Protein AF-L8LWC5-F1 (afdb_monomer_lite)

pLDDT: mean 83.75, std 16.01, range [41.16, 98.75]

Sequence (232 aa):
MKFFLDTEFIEDGKTIDLVSIGLVCEDGSSYYAISTDFDPSKADPWVVENVLKKLPPIYWDESDNPENLITQNWEPYRVNKGDPNLTEEEKKDILAWRSREQIAFEVVGGIKGRCVNKSGWSVEETVDIFHDKDRLWKLELDKEPEIWAYYADYDWVVLCQLFGTMMDLPKGFPMYCRDIKQECDRLGNPELPAQGEDEHSAIADAFWNKKAWEFLRDFEAAQGIQESLNLI

Radius of gyration: 19.07 Å; chains: 1; bounding box: 50×34×60 Å

Foldseek 3Di:
DEKQKFFDFQDDPPDTGTQKIWIADPVGDIAIAGAPPGQCLSHDPVCVVQAVVPQAAAEDEPVDDVVVVDRPPDDGHYHHPPPPPDDPVSVVSNVRYDHLLVVLLLVLLQQQCVQAPHPRDDPVSSCVQPPPVVSSLPRDGPDQYAYEYAVCDSVLVVSCPSQPHLVSPRPRHDSDHHHLQVLCVVLVNDDFDDQDPSPNRRNSRSVSRSRRNVVSVVSCVVVVPPPPPDDD

Structure (mmCIF, N/CA/C/O backbone):
data_AF-L8LWC5-F1
#
_entry.id   AF-L8LWC5-F1
#
loop_
_atom_site.group_PDB
_atom_site.id
_atom_site.type_symbol
_atom_site.label_atom_id
_atom_site.label_alt_id
_atom_site.label_comp_id
_atom_site.label_asym_id
_atom_site.label_entity_id
_atom_site.label_seq_id
_atom_site.pdbx_PDB_ins_code
_atom_site.Cartn_x
_atom_site.Cartn_y
_atom_site.Cartn_z
_atom_site.occupancy
_atom_site.B_iso_or_equiv
_atom_site.auth_seq_id
_atom_site.auth_comp_id
_atom_site.auth_asym_id
_atom_site.auth_atom_id
_atom_site.pdbx_PDB_model_num
ATOM 1 N N . MET A 1 1 ? 0.270 -0.488 16.595 1.00 90.81 1 MET A N 1
ATOM 2 C CA . MET A 1 1 ? 0.608 0.738 15.834 1.00 90.81 1 MET A CA 1
ATOM 3 C C . MET A 1 1 ? -0.083 0.652 14.499 1.00 90.81 1 MET A C 1
ATOM 5 O O . MET A 1 1 ? -0.178 -0.461 13.993 1.00 90.81 1 MET A O 1
ATOM 9 N N . LYS A 1 2 ? -0.608 1.761 13.978 1.00 96.19 2 LYS A N 1
ATOM 10 C CA . LYS A 1 2 ? -1.428 1.742 12.758 1.00 96.19 2 LYS A CA 1
ATOM 11 C C . LYS A 1 2 ? -0.599 2.058 11.525 1.00 96.19 2 LYS A C 1
ATOM 13 O O . LYS A 1 2 ? 0.249 2.949 11.564 1.00 96.19 2 LYS A O 1
ATOM 18 N N . PHE A 1 3 ? -0.889 1.332 10.458 1.00 97.56 3 PHE A N 1
ATOM 19 C CA . PHE A 1 3 ? -0.333 1.512 9.131 1.00 97.56 3 PHE A CA 1
ATOM 20 C C . PHE A 1 3 ? -1.487 1.598 8.139 1.00 97.56 3 PHE A C 1
ATOM 22 O O . PHE A 1 3 ? -2.388 0.762 8.167 1.00 97.56 3 PHE A O 1
ATOM 29 N N . PHE A 1 4 ? -1.453 2.611 7.291 1.00 98.50 4 PHE A N 1
ATOM 30 C CA . PHE A 1 4 ? -2.439 2.887 6.262 1.00 98.50 4 PHE A CA 1
ATOM 31 C C . PHE A 1 4 ? -1.852 2.433 4.936 1.00 98.50 4 PHE A C 1
ATOM 33 O O . PHE A 1 4 ? -0.810 2.940 4.532 1.00 98.50 4 PHE A O 1
ATOM 40 N N . LEU A 1 5 ? -2.462 1.414 4.350 1.00 98.62 5 LEU A N 1
ATOM 41 C CA . LEU A 1 5 ? -2.049 0.736 3.133 1.00 98.62 5 LEU A CA 1
ATOM 42 C C . LEU A 1 5 ? -2.894 1.240 1.970 1.00 98.62 5 LEU A C 1
ATOM 44 O O . LEU A 1 5 ? -4.086 1.491 2.141 1.00 98.62 5 LEU A O 1
ATOM 48 N N . ASP A 1 6 ? -2.269 1.318 0.810 1.00 98.62 6 ASP A N 1
ATOM 49 C CA . ASP A 1 6 ? -2.936 1.333 -0.482 1.00 98.62 6 ASP A CA 1
ATOM 50 C C . ASP A 1 6 ? -2.030 0.640 -1.512 1.00 98.62 6 ASP A C 1
ATOM 52 O O . ASP A 1 6 ? -0.796 0.629 -1.357 1.00 98.62 6 ASP A O 1
ATOM 56 N N . THR A 1 7 ? -2.619 -0.005 -2.514 1.00 98.62 7 THR A N 1
ATOM 57 C CA . THR A 1 7 ? -1.892 -0.672 -3.590 1.00 98.62 7 THR A CA 1
ATOM 58 C C . THR A 1 7 ? -2.543 -0.426 -4.937 1.00 98.62 7 THR A C 1
ATOM 60 O O . THR A 1 7 ? -3.756 -0.495 -5.092 1.00 98.62 7 THR A O 1
ATOM 63 N N . GLU A 1 8 ? -1.698 -0.278 -5.949 1.00 98.44 8 GLU A N 1
ATOM 64 C CA . GLU A 1 8 ? -2.122 -0.355 -7.338 1.00 98.44 8 GLU A CA 1
ATOM 65 C C . GLU A 1 8 ? -1.766 -1.726 -7.901 1.00 98.44 8 GLU A C 1
ATOM 67 O O . GLU A 1 8 ? -0.692 -2.274 -7.617 1.00 98.44 8 GLU A O 1
ATOM 72 N N . PHE A 1 9 ? -2.644 -2.290 -8.725 1.00 98.12 9 PHE A N 1
ATOM 73 C CA . PHE A 1 9 ? -2.466 -3.631 -9.268 1.00 98.12 9 PHE A CA 1
ATOM 74 C C . PHE A 1 9 ? -3.192 -3.843 -10.598 1.00 98.12 9 PHE A C 1
ATOM 76 O O . PHE A 1 9 ? -4.095 -3.103 -10.979 1.00 98.12 9 PHE A O 1
ATOM 83 N N . ILE A 1 10 ? -2.796 -4.902 -11.302 1.00 97.31 10 ILE A N 1
ATOM 84 C CA . ILE A 1 10 ? -3.512 -5.443 -12.458 1.00 97.31 10 ILE A CA 1
ATOM 85 C C . ILE A 1 10 ? -4.216 -6.722 -12.006 1.00 97.31 10 ILE A C 1
ATOM 87 O O . ILE A 1 10 ? -3.565 -7.653 -11.535 1.00 97.31 10 ILE A O 1
ATOM 91 N N . GLU A 1 11 ? -5.534 -6.795 -12.164 1.00 96.75 11 GLU A N 1
ATOM 92 C CA . GLU A 1 11 ? -6.325 -7.975 -11.804 1.00 96.75 11 GLU A CA 1
ATOM 93 C C . GLU A 1 11 ? -7.110 -8.523 -13.003 1.00 96.75 11 GLU A C 1
ATOM 95 O O . GLU A 1 11 ? -7.470 -7.784 -13.918 1.00 96.75 11 GLU A O 1
ATOM 100 N N . ASP A 1 12 ? -7.329 -9.841 -13.030 1.00 95.88 12 ASP A N 1
ATOM 101 C CA . ASP A 1 12 ? -8.038 -10.540 -14.116 1.00 95.88 12 ASP A CA 1
ATOM 102 C C . ASP A 1 12 ? -9.147 -11.488 -13.612 1.00 95.88 12 ASP A C 1
ATOM 104 O O . ASP A 1 12 ? -9.553 -12.436 -14.299 1.00 95.88 12 ASP A O 1
ATOM 108 N N . GLY A 1 13 ? -9.602 -11.288 -12.372 1.00 96.25 13 GLY A N 1
ATOM 109 C CA . GLY A 1 13 ? -10.514 -12.189 -11.665 1.00 96.25 13 GLY A CA 1
ATOM 110 C C . GLY A 1 13 ? -9.902 -13.536 -11.248 1.00 96.25 13 GLY A C 1
ATOM 111 O O . GLY A 1 13 ? -10.630 -14.405 -10.760 1.00 96.25 13 GLY A O 1
ATOM 112 N N . LYS A 1 14 ? -8.592 -13.750 -11.441 1.00 96.62 14 LYS A N 1
ATOM 113 C CA . LYS A 1 14 ? -7.868 -14.965 -11.011 1.00 96.62 14 LYS A CA 1
ATOM 114 C C . LYS A 1 14 ? -6.599 -14.649 -10.233 1.00 96.62 14 LYS A C 1
ATOM 116 O O . LYS A 1 14 ? -6.278 -15.345 -9.272 1.00 96.62 14 LYS A O 1
ATOM 121 N N . THR A 1 15 ? -5.865 -13.648 -10.689 1.00 96.06 15 THR A N 1
ATOM 122 C CA . THR A 1 15 ? -4.588 -13.186 -10.155 1.00 96.06 15 THR A CA 1
ATOM 123 C C . THR A 1 15 ? -4.655 -11.691 -9.904 1.00 96.06 15 THR A C 1
ATOM 125 O O . THR A 1 15 ? -5.489 -10.998 -10.483 1.00 96.06 15 THR A O 1
ATOM 128 N N . ILE A 1 16 ? -3.781 -11.220 -9.018 1.00 97.56 16 ILE A N 1
ATOM 129 C CA . ILE A 1 16 ? -3.600 -9.801 -8.751 1.00 97.56 16 ILE A CA 1
ATOM 130 C C . ILE A 1 16 ? -2.097 -9.532 -8.805 1.00 97.56 16 ILE A C 1
ATOM 132 O O . ILE A 1 16 ? -1.325 -10.114 -8.041 1.00 97.56 16 ILE A O 1
ATOM 136 N N . ASP A 1 17 ? -1.678 -8.721 -9.768 1.00 96.50 17 ASP A N 1
ATOM 137 C CA . ASP A 1 17 ? -0.282 -8.406 -10.045 1.00 96.50 17 ASP A CA 1
ATOM 138 C C . ASP A 1 17 ? 0.040 -7.014 -9.494 1.00 96.50 17 ASP A C 1
ATOM 140 O O . ASP A 1 17 ? -0.522 -6.019 -9.947 1.00 96.50 17 ASP A O 1
ATOM 144 N N . LEU A 1 18 ? 0.896 -6.952 -8.472 1.00 98.06 18 LEU A N 1
ATOM 145 C CA . LEU A 1 18 ? 1.220 -5.709 -7.764 1.00 98.06 18 LEU A CA 1
ATOM 146 C C . LEU A 1 18 ? 1.964 -4.748 -8.691 1.00 98.06 18 LEU A C 1
ATOM 148 O O . LEU A 1 18 ? 3.082 -5.054 -9.092 1.00 98.06 18 LEU A O 1
ATOM 152 N N . VAL A 1 19 ? 1.412 -3.559 -8.917 1.00 96.81 19 VAL A N 1
ATOM 153 C CA . VAL A 1 19 ? 2.096 -2.460 -9.608 1.00 96.81 19 VAL A CA 1
ATOM 154 C C . VAL A 1 19 ? 2.870 -1.613 -8.602 1.00 96.81 19 VAL A C 1
ATOM 156 O O . VAL A 1 19 ? 4.082 -1.467 -8.739 1.00 96.81 19 VAL A O 1
ATOM 159 N N . SER A 1 20 ? 2.219 -1.085 -7.566 1.00 97.44 20 SER A N 1
ATOM 160 C CA . SER A 1 20 ? 2.876 -0.262 -6.541 1.00 97.44 20 SER A CA 1
ATOM 161 C C . SER A 1 20 ? 2.191 -0.379 -5.182 1.00 97.44 20 SER A C 1
ATOM 163 O O . SER A 1 20 ? 1.038 -0.790 -5.082 1.00 97.44 20 SER A O 1
ATOM 165 N N . ILE A 1 21 ? 2.928 -0.068 -4.116 1.00 98.25 21 ILE A N 1
ATOM 166 C CA . ILE A 1 21 ? 2.461 -0.137 -2.729 1.00 98.25 21 ILE A CA 1
ATOM 167 C C . ILE A 1 21 ? 2.825 1.146 -1.990 1.00 98.25 21 ILE A C 1
ATOM 169 O O . ILE A 1 21 ? 3.973 1.595 -2.030 1.00 98.25 21 ILE A O 1
ATOM 173 N N . GLY A 1 22 ? 1.849 1.709 -1.284 1.00 97.06 22 GLY A N 1
ATOM 174 C CA . GLY A 1 22 ? 2.007 2.818 -0.358 1.00 97.06 22 GLY A CA 1
ATOM 175 C C . GLY A 1 22 ? 1.649 2.383 1.057 1.00 97.06 22 GLY A C 1
ATOM 176 O O . GLY A 1 22 ? 0.637 1.728 1.292 1.00 97.06 22 GLY A O 1
ATOM 177 N N . LEU A 1 23 ? 2.488 2.744 2.020 1.00 96.94 23 LEU A N 1
ATOM 178 C CA . LEU A 1 23 ? 2.248 2.518 3.440 1.00 96.94 23 LEU A CA 1
ATOM 179 C C . LEU A 1 23 ? 2.554 3.805 4.201 1.00 96.94 23 LEU A C 1
ATOM 181 O O . LEU A 1 23 ? 3.600 4.412 3.994 1.00 96.94 23 LEU A O 1
ATOM 185 N N . VAL A 1 24 ? 1.674 4.205 5.115 1.00 96.25 24 VAL A N 1
ATOM 186 C CA . VAL A 1 24 ? 1.870 5.366 5.996 1.00 96.25 24 VAL A CA 1
ATOM 187 C C . VAL A 1 24 ? 1.653 4.940 7.443 1.00 96.25 24 VAL A C 1
ATOM 189 O O . VAL A 1 24 ? 0.628 4.361 7.780 1.00 96.25 24 VAL A O 1
ATOM 192 N N . CYS A 1 25 ? 2.609 5.206 8.323 1.00 94.94 25 CYS A N 1
ATOM 193 C CA . CYS A 1 25 ? 2.496 4.930 9.753 1.00 94.94 25 CYS A CA 1
ATOM 194 C C . CYS A 1 25 ? 1.714 6.044 10.474 1.00 94.94 25 CYS A C 1
ATOM 196 O O . CYS A 1 25 ? 1.712 7.201 10.049 1.00 94.94 25 CYS A O 1
ATOM 198 N N . GLU A 1 26 ? 1.109 5.737 11.625 1.00 93.75 26 GLU A N 1
ATOM 199 C CA . GLU A 1 26 ? 0.431 6.739 12.466 1.00 93.75 26 GLU A CA 1
ATOM 200 C C . GLU A 1 26 ? 1.349 7.890 12.923 1.00 93.75 26 GLU A C 1
ATOM 202 O O . GLU A 1 26 ? 0.863 8.988 13.177 1.00 93.75 26 GLU A O 1
ATOM 207 N N . ASP A 1 27 ? 2.669 7.672 12.964 1.00 90.81 27 ASP A N 1
ATOM 208 C CA . ASP A 1 27 ? 3.673 8.703 13.271 1.00 90.81 27 ASP A CA 1
ATOM 209 C C . ASP A 1 27 ? 4.045 9.614 12.080 1.00 90.81 27 ASP A C 1
ATOM 211 O O . ASP A 1 27 ? 4.849 10.534 12.238 1.00 90.81 27 ASP A O 1
ATOM 215 N N . GLY A 1 28 ? 3.456 9.381 10.902 1.00 90.06 28 GLY A N 1
ATOM 216 C CA . GLY A 1 28 ? 3.646 10.180 9.689 1.00 90.06 28 GLY A CA 1
ATOM 217 C C . GLY A 1 28 ? 4.768 9.709 8.763 1.00 90.06 28 GLY A C 1
ATOM 218 O O . GLY A 1 28 ? 4.915 10.258 7.674 1.00 90.06 28 GLY A O 1
ATOM 219 N N . SER A 1 29 ? 5.547 8.701 9.149 1.00 90.31 29 SER A N 1
ATOM 220 C CA . SER A 1 29 ? 6.490 8.065 8.224 1.00 90.31 29 SER A CA 1
ATOM 221 C C . SER A 1 29 ? 5.785 7.302 7.102 1.00 90.31 29 SER A C 1
ATOM 223 O O . SER A 1 29 ? 4.672 6.807 7.278 1.00 90.31 29 SER A O 1
ATOM 225 N N . SER A 1 30 ? 6.442 7.209 5.947 1.00 92.00 30 SER A N 1
ATOM 226 C CA . SER A 1 30 ? 5.840 6.708 4.710 1.00 92.00 30 SER A CA 1
ATOM 227 C C . SER A 1 30 ? 6.810 5.826 3.910 1.00 92.00 30 SER A C 1
ATOM 229 O O . SER A 1 30 ? 8.011 6.098 3.891 1.00 92.00 30 SER A O 1
ATOM 231 N N . TYR A 1 31 ? 6.299 4.786 3.258 1.00 92.69 31 TYR A N 1
ATOM 232 C CA . TYR A 1 31 ? 7.031 3.850 2.409 1.00 92.69 31 TYR A CA 1
ATOM 233 C C . TYR A 1 31 ? 6.286 3.745 1.088 1.00 92.69 31 TYR A C 1
ATOM 235 O O . TYR A 1 31 ? 5.064 3.604 1.076 1.00 92.69 31 TYR A O 1
ATOM 243 N N . TYR A 1 32 ? 7.035 3.818 -0.004 1.00 93.31 32 TYR A N 1
ATOM 244 C CA . TYR A 1 32 ? 6.510 3.686 -1.349 1.00 93.31 32 TYR A CA 1
ATOM 245 C C . TYR A 1 32 ? 7.468 2.847 -2.177 1.00 93.31 32 TYR A C 1
ATOM 247 O O . TYR A 1 32 ? 8.677 3.088 -2.151 1.00 93.31 32 TYR A O 1
ATOM 255 N N . ALA A 1 33 ? 6.922 1.888 -2.915 1.00 92.44 33 ALA A N 1
ATOM 256 C CA . ALA A 1 33 ? 7.677 1.129 -3.892 1.00 92.44 33 ALA A CA 1
ATOM 257 C C . ALA A 1 33 ? 6.809 0.740 -5.086 1.00 92.44 33 ALA A C 1
ATOM 259 O O . ALA A 1 33 ? 5.593 0.588 -4.976 1.00 92.44 33 ALA A O 1
ATOM 260 N N . ILE A 1 34 ? 7.468 0.543 -6.220 1.00 93.31 34 ILE A N 1
ATOM 261 C CA . ILE A 1 34 ? 6.882 0.101 -7.481 1.00 93.31 34 ILE A CA 1
ATOM 262 C C . ILE A 1 34 ? 7.510 -1.243 -7.813 1.00 93.31 34 ILE A C 1
ATOM 264 O O . ILE A 1 34 ? 8.736 -1.381 -7.792 1.00 93.31 34 ILE A O 1
ATOM 268 N N . SER A 1 35 ? 6.683 -2.243 -8.097 1.00 93.94 35 SER A N 1
ATOM 269 C CA . SER A 1 35 ? 7.179 -3.567 -8.432 1.00 93.94 35 SER A CA 1
ATOM 270 C C . SER A 1 35 ? 7.880 -3.553 -9.787 1.00 93.94 35 SER A C 1
ATOM 272 O O . SER A 1 35 ? 7.374 -3.001 -10.757 1.00 93.94 35 SER A O 1
ATOM 274 N N . THR A 1 36 ? 9.030 -4.209 -9.883 1.00 89.56 36 THR A N 1
ATOM 275 C CA . THR A 1 36 ? 9.671 -4.517 -11.171 1.00 89.56 36 THR A CA 1
ATOM 276 C C . THR A 1 36 ? 9.116 -5.780 -11.827 1.00 89.56 36 THR A C 1
ATOM 278 O O . THR A 1 36 ? 9.547 -6.130 -12.922 1.00 89.56 36 THR A O 1
ATOM 281 N N . ASP A 1 37 ? 8.207 -6.489 -11.152 1.00 90.69 37 ASP A N 1
ATOM 282 C CA . ASP A 1 37 ? 7.840 -7.862 -11.510 1.00 90.69 37 ASP A CA 1
ATOM 283 C C . ASP A 1 37 ? 6.466 -7.959 -12.196 1.00 90.69 37 ASP A C 1
ATOM 285 O O . ASP A 1 37 ? 6.110 -9.043 -12.663 1.00 90.69 37 ASP A O 1
ATOM 289 N N . PHE A 1 38 ? 5.702 -6.858 -12.263 1.00 91.75 38 PHE A N 1
ATOM 290 C CA . PHE A 1 38 ? 4.396 -6.850 -12.923 1.00 91.75 38 PHE A CA 1
ATOM 291 C C . PHE A 1 38 ? 4.517 -6.842 -14.445 1.00 91.75 38 PHE A C 1
ATOM 293 O O . PHE A 1 38 ? 5.467 -6.305 -15.018 1.00 91.75 38 PHE A O 1
ATOM 300 N N . ASP A 1 39 ? 3.516 -7.412 -15.114 1.00 87.94 39 ASP A N 1
ATOM 301 C CA . ASP A 1 39 ? 3.426 -7.404 -16.574 1.00 87.94 39 ASP A CA 1
ATOM 302 C C . ASP A 1 39 ? 2.448 -6.316 -17.062 1.00 87.94 39 ASP A C 1
ATOM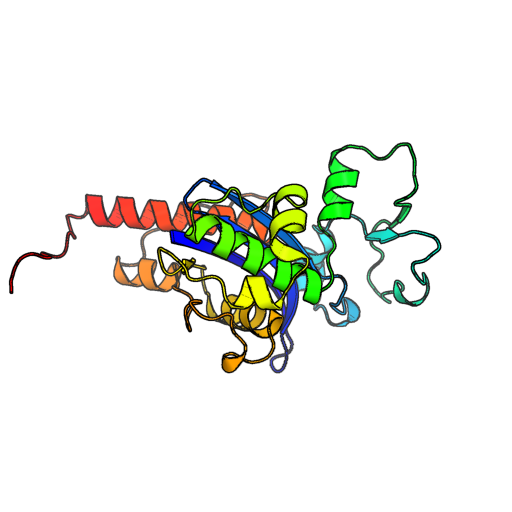 304 O O . ASP A 1 39 ? 1.235 -6.557 -17.104 1.00 87.94 39 ASP A O 1
ATOM 308 N N . PRO A 1 40 ? 2.928 -5.129 -17.491 1.00 88.69 40 PRO A N 1
ATOM 309 C CA . PRO A 1 40 ? 2.056 -4.044 -17.947 1.00 88.69 40 PRO A CA 1
ATOM 310 C C . PRO A 1 40 ? 1.276 -4.387 -19.218 1.00 88.69 40 PRO A C 1
ATOM 312 O O . PRO A 1 40 ? 0.295 -3.711 -19.515 1.00 88.69 40 PRO A O 1
ATOM 315 N N . SER A 1 41 ? 1.652 -5.431 -19.973 1.00 87.12 41 SER A N 1
ATOM 316 C CA . SER A 1 41 ? 0.873 -5.853 -21.147 1.00 87.12 41 SER A CA 1
ATOM 317 C C . SER A 1 41 ? -0.491 -6.449 -20.776 1.00 87.12 41 SER A C 1
ATOM 319 O O . SER A 1 41 ? -1.371 -6.552 -21.633 1.00 87.12 41 SER A O 1
ATOM 321 N N . LYS A 1 42 ? -0.680 -6.809 -19.500 1.00 91.06 42 LYS A N 1
ATOM 322 C CA . LYS A 1 42 ? -1.952 -7.283 -18.944 1.00 91.06 42 LYS A CA 1
ATOM 323 C C . LYS A 1 42 ? -2.853 -6.154 -18.447 1.00 91.06 42 LYS A C 1
ATOM 325 O O . LYS A 1 42 ? -4.004 -6.427 -18.121 1.00 91.06 42 LYS A O 1
ATOM 330 N N . ALA A 1 43 ? -2.348 -4.9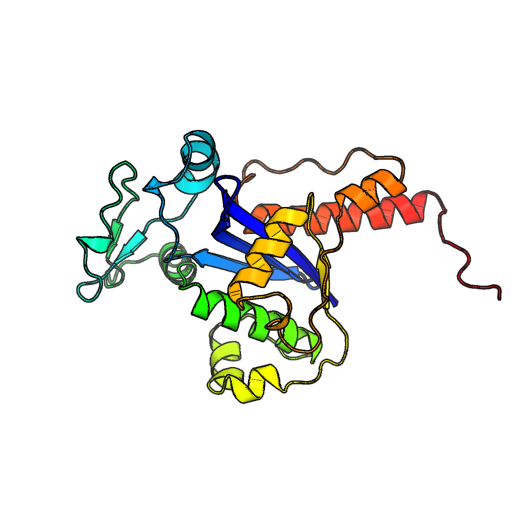23 -18.366 1.00 92.69 43 ALA A N 1
ATOM 331 C CA . ALA A 1 43 ? -3.125 -3.790 -17.889 1.00 92.69 43 ALA A CA 1
ATOM 332 C C . ALA A 1 43 ? -4.265 -3.468 -18.862 1.00 92.69 43 ALA A C 1
ATOM 334 O O . ALA A 1 43 ? -4.072 -3.390 -20.079 1.00 92.69 43 ALA A O 1
ATOM 335 N N . ASP A 1 44 ? -5.458 -3.256 -18.317 1.00 91.62 44 ASP A N 1
ATOM 336 C CA . ASP A 1 44 ? -6.577 -2.754 -19.099 1.00 91.62 44 ASP A CA 1
ATOM 337 C C . ASP A 1 44 ? -6.411 -1.243 -19.397 1.00 91.62 44 ASP A C 1
ATOM 339 O O . ASP A 1 44 ? -5.534 -0.575 -18.836 1.00 91.62 44 ASP A O 1
ATOM 343 N N . PRO A 1 45 ? -7.239 -0.658 -20.282 1.00 92.69 45 PRO A N 1
ATOM 344 C CA . PRO A 1 45 ? -7.131 0.761 -20.611 1.00 92.69 45 PRO A CA 1
ATOM 345 C C . PRO A 1 45 ? -7.313 1.705 -19.416 1.00 92.69 45 PRO A C 1
ATOM 347 O O . PRO A 1 45 ? -6.782 2.816 -19.444 1.00 92.69 45 PRO A O 1
ATOM 350 N N . TRP A 1 46 ? -8.069 1.296 -18.393 1.00 93.88 46 TRP A N 1
ATOM 351 C CA . TRP A 1 46 ? -8.298 2.111 -17.206 1.00 93.88 46 TRP A CA 1
ATOM 352 C C . TRP A 1 46 ? -7.034 2.169 -16.346 1.00 93.88 46 TRP A C 1
ATOM 354 O O . TRP A 1 46 ? -6.611 3.268 -15.987 1.00 93.88 46 TRP A O 1
ATOM 364 N N . VAL A 1 47 ? -6.384 1.027 -16.101 1.00 92.44 47 VAL A N 1
ATOM 365 C CA . VAL A 1 47 ? -5.116 0.948 -15.358 1.00 92.44 47 VAL A CA 1
ATOM 366 C C . VAL A 1 47 ? -4.009 1.691 -16.107 1.00 92.44 47 VAL A C 1
ATOM 368 O O . VAL A 1 47 ? -3.241 2.441 -15.506 1.00 92.44 47 VAL A O 1
ATOM 371 N N . VAL A 1 48 ? -3.947 1.563 -17.436 1.00 89.81 48 VAL A N 1
ATOM 372 C CA . VAL A 1 48 ? -2.974 2.312 -18.248 1.00 89.81 48 VAL A CA 1
ATOM 373 C C . VAL A 1 48 ? -3.138 3.822 -18.059 1.00 89.81 48 VAL A C 1
ATOM 375 O O . VAL A 1 48 ? -2.148 4.518 -17.837 1.00 89.81 48 VAL A O 1
ATOM 378 N N . GLU A 1 49 ? -4.366 4.338 -18.159 1.00 89.94 49 GLU A N 1
ATOM 379 C CA . GLU A 1 49 ? -4.626 5.778 -18.080 1.00 89.94 49 GLU A CA 1
ATOM 380 C C . GLU A 1 49 ? -4.407 6.337 -16.674 1.00 89.94 49 GLU A C 1
ATOM 382 O O . GLU A 1 49 ? -3.798 7.395 -16.522 1.00 89.94 49 GLU A O 1
ATOM 387 N N . ASN A 1 50 ? -4.909 5.634 -15.660 1.00 91.56 50 ASN A N 1
ATOM 388 C CA . ASN A 1 50 ? -5.029 6.181 -14.314 1.00 91.56 50 ASN A CA 1
ATOM 389 C C . ASN A 1 50 ? -3.858 5.822 -13.404 1.00 91.56 50 ASN A C 1
ATOM 391 O O . ASN A 1 50 ? -3.597 6.597 -12.491 1.00 91.56 50 ASN A O 1
ATOM 395 N N . VAL A 1 51 ? -3.146 4.725 -13.676 1.00 93.25 51 VAL A N 1
ATOM 396 C CA . VAL A 1 51 ? -2.052 4.216 -12.834 1.00 93.25 51 VAL A CA 1
ATOM 397 C C . VAL A 1 51 ? -0.719 4.309 -13.571 1.00 93.25 51 VAL A C 1
ATOM 399 O O . VAL A 1 51 ? 0.170 5.061 -13.176 1.00 93.25 51 VAL A O 1
ATOM 402 N N . LEU A 1 52 ? -0.564 3.589 -14.690 1.00 90.62 52 LEU A N 1
ATOM 403 C CA . LEU A 1 52 ? 0.756 3.409 -15.316 1.00 90.62 52 LEU A CA 1
ATOM 404 C C . LEU A 1 52 ? 1.355 4.713 -15.853 1.00 90.62 52 LEU A C 1
ATOM 406 O O . LEU A 1 52 ? 2.572 4.876 -15.854 1.00 90.62 52 LEU A O 1
ATOM 410 N N . LYS A 1 53 ? 0.519 5.661 -16.292 1.00 88.69 53 LYS A N 1
ATOM 411 C CA . LYS A 1 53 ? 0.968 6.995 -16.727 1.00 88.69 53 LYS A CA 1
ATOM 412 C C . LYS A 1 53 ? 1.482 7.887 -15.595 1.00 88.69 53 LYS A C 1
ATOM 414 O O . LYS A 1 53 ? 2.148 8.875 -15.890 1.00 88.69 53 LYS A O 1
ATOM 419 N N . LYS A 1 54 ? 1.159 7.567 -14.340 1.00 88.81 54 LYS A N 1
ATOM 420 C CA . LYS A 1 54 ? 1.593 8.317 -13.151 1.00 88.81 54 LYS A CA 1
ATOM 421 C C . LYS A 1 54 ? 2.869 7.754 -12.533 1.00 88.81 54 LYS A C 1
ATOM 423 O O . LYS A 1 54 ? 3.460 8.402 -11.676 1.00 88.81 54 LYS A O 1
ATOM 428 N N . LEU A 1 55 ? 3.300 6.566 -12.963 1.00 88.88 55 LEU A N 1
ATOM 429 C CA . LEU A 1 55 ? 4.552 5.986 -12.498 1.00 88.88 55 LEU A CA 1
ATOM 430 C C . LEU A 1 55 ? 5.749 6.825 -12.980 1.00 88.88 55 LEU A C 1
ATOM 432 O O . LEU A 1 55 ? 5.723 7.353 -14.098 1.00 88.88 55 LEU A O 1
ATOM 436 N N . PRO A 1 56 ? 6.819 6.921 -12.172 1.00 85.69 56 PRO A N 1
ATOM 437 C CA . PRO A 1 56 ? 8.071 7.514 -12.606 1.00 85.69 56 PRO A CA 1
ATOM 438 C C . PRO A 1 56 ? 8.676 6.750 -13.799 1.00 85.69 56 PRO A C 1
ATOM 440 O O . PRO A 1 56 ? 8.278 5.619 -14.097 1.00 85.69 56 PRO A O 1
ATOM 443 N N . PRO A 1 57 ? 9.667 7.341 -14.487 1.00 80.00 57 PRO A N 1
ATOM 444 C CA . PRO A 1 57 ? 10.420 6.674 -15.544 1.00 80.00 57 PRO A CA 1
ATOM 445 C C . PRO A 1 57 ? 10.968 5.304 -15.119 1.00 80.00 57 PRO A C 1
ATOM 447 O O . PRO A 1 57 ? 11.293 5.086 -13.950 1.00 80.00 57 PRO A O 1
ATOM 450 N N . ILE A 1 58 ? 11.149 4.396 -16.084 1.00 75.31 58 ILE A N 1
ATOM 451 C CA . ILE A 1 58 ? 11.957 3.193 -15.851 1.00 75.31 58 ILE A CA 1
ATOM 452 C C . ILE A 1 58 ? 13.428 3.582 -15.962 1.00 75.31 58 ILE A C 1
ATOM 454 O O . ILE A 1 58 ? 13.874 4.120 -16.980 1.00 75.31 58 ILE A O 1
ATOM 458 N N . TYR A 1 59 ? 14.198 3.248 -14.934 1.00 72.31 59 TYR A N 1
ATOM 459 C CA . TYR A 1 59 ? 15.635 3.476 -14.913 1.00 72.31 59 TYR A CA 1
ATOM 460 C C . TYR A 1 59 ? 16.394 2.180 -15.209 1.00 72.31 59 TYR A C 1
ATOM 462 O O . TYR A 1 59 ? 16.057 1.134 -14.664 1.00 72.31 59 TYR A O 1
ATOM 470 N N . TRP A 1 60 ? 17.413 2.239 -16.070 1.00 71.00 60 TRP A N 1
ATOM 471 C CA . TRP A 1 60 ? 18.152 1.062 -16.559 1.00 71.00 60 TRP A CA 1
ATOM 472 C C . TRP A 1 60 ? 19.672 1.296 -16.588 1.00 71.00 60 TRP A C 1
ATOM 474 O O . TRP A 1 60 ? 20.122 2.439 -16.675 1.00 71.00 60 TRP A O 1
ATOM 484 N N . ASP A 1 61 ? 20.473 0.231 -16.547 1.00 67.25 61 ASP A N 1
ATOM 485 C CA . ASP A 1 61 ? 21.883 0.219 -16.971 1.00 67.25 61 ASP A CA 1
ATOM 486 C C . ASP A 1 61 ? 22.205 -0.950 -17.916 1.00 67.25 61 ASP A C 1
ATOM 488 O O . ASP A 1 61 ? 21.345 -1.733 -18.302 1.00 67.25 61 ASP A O 1
ATOM 492 N N . GLU A 1 62 ? 23.483 -1.079 -18.280 1.00 64.06 62 GLU A N 1
ATOM 493 C CA . GLU A 1 62 ? 24.000 -2.134 -19.159 1.00 64.06 62 GLU A CA 1
ATOM 494 C C . GLU A 1 62 ? 23.886 -3.560 -18.584 1.00 64.06 62 GLU A C 1
ATOM 496 O O . GLU A 1 62 ? 24.050 -4.528 -19.329 1.00 64.06 62 GLU A O 1
ATOM 501 N N . SER A 1 63 ? 23.637 -3.709 -17.279 1.00 64.44 63 SER A N 1
ATOM 502 C CA . SER A 1 63 ? 23.378 -5.008 -16.647 1.00 64.44 63 SER A CA 1
ATOM 503 C C . SER A 1 63 ? 21.909 -5.428 -16.748 1.00 64.44 63 SER A C 1
ATOM 505 O O . SER A 1 63 ? 21.612 -6.623 -16.679 1.00 64.44 63 SER A O 1
ATOM 507 N N . ASP A 1 64 ? 21.008 -4.471 -16.978 1.00 63.19 64 ASP A N 1
ATOM 508 C CA . ASP A 1 64 ? 19.597 -4.722 -17.237 1.00 63.19 64 ASP A CA 1
ATOM 509 C C . ASP A 1 64 ? 19.431 -5.169 -18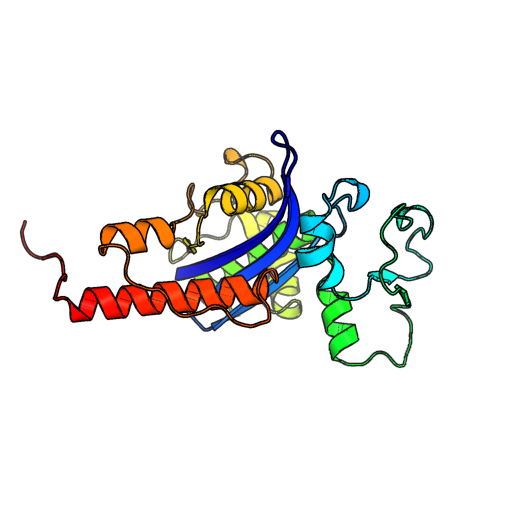.700 1.00 63.19 64 ASP A C 1
ATOM 511 O O . ASP A 1 64 ? 19.907 -4.506 -19.617 1.00 63.19 64 ASP A O 1
ATOM 515 N N . ASN A 1 65 ? 18.773 -6.306 -18.961 1.00 56.94 65 ASN A N 1
ATOM 516 C CA . ASN A 1 65 ? 18.529 -6.762 -20.336 1.00 56.94 65 ASN A CA 1
ATOM 517 C C . ASN A 1 65 ? 17.420 -5.904 -20.984 1.00 56.94 65 ASN A C 1
ATOM 519 O O . ASN A 1 65 ? 16.245 -6.097 -20.650 1.00 56.94 65 ASN A O 1
ATOM 523 N N . PRO A 1 66 ? 17.730 -5.007 -21.942 1.00 51.50 66 PRO A N 1
ATOM 524 C CA . PRO A 1 66 ? 16.754 -4.064 -22.477 1.00 51.50 66 PRO A CA 1
ATOM 525 C C . PRO A 1 66 ? 15.651 -4.729 -23.309 1.00 51.50 66 PRO A C 1
ATOM 527 O O . PRO A 1 66 ? 14.604 -4.108 -23.494 1.00 51.50 66 PRO A O 1
ATOM 530 N N . GLU A 1 67 ? 15.842 -5.974 -23.771 1.00 52.62 67 GLU A N 1
ATOM 531 C CA . GLU A 1 67 ? 14.808 -6.757 -24.467 1.00 52.62 67 GLU A CA 1
ATOM 532 C C . GLU A 1 67 ? 13.714 -7.273 -23.517 1.00 52.62 67 GLU A C 1
ATOM 534 O O . GLU A 1 67 ? 12.565 -7.403 -23.934 1.00 52.62 67 GLU A O 1
ATOM 539 N N . ASN A 1 68 ? 14.026 -7.475 -22.231 1.00 53.56 68 ASN A N 1
ATOM 540 C CA . ASN A 1 68 ? 13.032 -7.815 -21.201 1.00 53.56 68 ASN A CA 1
ATOM 541 C C . ASN A 1 68 ? 12.229 -6.590 -20.731 1.00 53.56 68 ASN A C 1
ATOM 543 O O . ASN A 1 68 ? 11.187 -6.744 -20.107 1.00 53.56 68 ASN A O 1
ATOM 547 N N . LEU A 1 69 ? 12.703 -5.380 -21.044 1.00 52.78 69 LEU A N 1
ATOM 548 C CA . LEU A 1 69 ? 12.025 -4.117 -20.742 1.00 52.78 69 LEU A CA 1
ATOM 549 C C . LEU A 1 69 ? 11.068 -3.686 -21.872 1.00 52.78 69 LEU A C 1
ATOM 551 O O . LEU A 1 69 ? 10.514 -2.589 -21.825 1.00 52.78 69 LEU A O 1
ATOM 555 N N . ILE A 1 70 ? 10.921 -4.475 -22.947 1.00 47.59 70 ILE A N 1
ATOM 556 C CA . ILE A 1 70 ? 10.038 -4.151 -24.080 1.00 47.59 70 ILE A CA 1
ATOM 557 C C . ILE A 1 70 ? 8.620 -4.613 -23.758 1.00 47.59 70 ILE A C 1
ATOM 559 O O . ILE A 1 70 ? 8.212 -5.733 -24.059 1.00 47.59 70 ILE A O 1
ATOM 563 N N . THR A 1 71 ? 7.841 -3.711 -23.181 1.00 50.69 71 THR A N 1
ATOM 564 C CA . THR A 1 71 ? 6.417 -3.912 -22.947 1.00 50.69 71 THR A CA 1
ATOM 565 C C . THR A 1 71 ? 5.682 -3.437 -24.188 1.00 50.69 71 THR A C 1
ATOM 567 O O . THR A 1 71 ? 5.450 -2.245 -24.372 1.00 50.69 71 THR A O 1
ATOM 570 N N . GLN A 1 72 ? 5.388 -4.360 -25.106 1.00 44.22 72 GLN A N 1
ATOM 571 C CA . GLN A 1 72 ? 4.587 -4.058 -26.292 1.00 44.22 72 GLN A CA 1
ATOM 572 C C . GLN A 1 72 ? 3.281 -3.385 -25.820 1.00 44.22 72 GLN A C 1
ATOM 574 O O . GLN A 1 72 ? 2.458 -4.056 -25.208 1.00 44.22 72 GLN A O 1
ATOM 579 N N . ASN A 1 73 ? 3.138 -2.072 -26.071 1.00 46.69 73 ASN A N 1
ATOM 580 C CA . ASN A 1 73 ? 2.018 -1.159 -25.733 1.00 46.69 73 ASN A CA 1
ATOM 581 C C . ASN A 1 73 ? 2.215 -0.161 -24.572 1.00 46.69 73 ASN A C 1
ATOM 583 O O . ASN A 1 73 ? 1.336 0.673 -24.360 1.00 46.69 73 ASN A O 1
ATOM 587 N N . TRP A 1 74 ? 3.360 -0.149 -23.889 1.00 53.78 74 TRP A N 1
ATOM 588 C CA . TRP A 1 74 ? 3.716 0.916 -22.943 1.00 53.78 74 TRP A CA 1
ATOM 589 C C . TRP A 1 74 ? 5.182 1.297 -23.154 1.00 53.78 74 TRP A C 1
ATOM 591 O O . TRP A 1 74 ? 6.064 0.449 -23.063 1.00 53.78 74 TRP A O 1
ATOM 601 N N . GLU A 1 75 ? 5.449 2.558 -23.494 1.00 55.72 75 GLU A N 1
ATOM 602 C CA . GLU A 1 75 ? 6.812 3.090 -23.583 1.00 55.72 75 GLU A CA 1
ATOM 603 C C . GLU A 1 75 ? 7.032 4.075 -22.432 1.00 55.72 75 GLU A C 1
ATOM 605 O O . GLU A 1 75 ? 6.820 5.278 -22.608 1.00 55.72 75 GLU A O 1
ATOM 610 N N . PRO A 1 76 ? 7.412 3.596 -21.234 1.00 61.97 76 PRO A N 1
ATOM 611 C CA . PRO A 1 76 ? 7.819 4.501 -20.175 1.00 61.97 76 PRO A CA 1
ATOM 612 C C . PRO A 1 76 ? 9.050 5.276 -20.635 1.00 61.97 76 PRO A C 1
ATOM 614 O O . PRO A 1 76 ? 9.911 4.744 -21.346 1.00 61.97 76 PRO A O 1
ATOM 617 N N . TYR A 1 77 ? 9.151 6.533 -20.207 1.00 61.91 77 TYR A N 1
ATOM 618 C CA . TYR A 1 77 ? 10.389 7.288 -20.358 1.00 61.91 77 TYR A CA 1
ATOM 619 C C . TYR A 1 77 ? 11.529 6.476 -19.721 1.00 61.91 77 TYR A C 1
ATOM 621 O O . TYR A 1 77 ? 11.372 5.955 -18.616 1.00 61.91 77 TYR A O 1
ATOM 629 N N . ARG A 1 78 ? 12.641 6.297 -20.444 1.00 69.38 78 ARG A N 1
ATOM 630 C CA . ARG A 1 78 ? 13.775 5.474 -20.000 1.00 69.38 78 ARG A CA 1
ATOM 631 C C . ARG A 1 78 ? 14.951 6.362 -19.643 1.00 69.38 78 ARG A C 1
ATOM 633 O O . ARG A 1 78 ? 15.429 7.107 -20.497 1.00 69.38 78 ARG A O 1
ATOM 640 N N . VAL A 1 79 ? 15.459 6.234 -18.424 1.00 69.25 79 VAL A N 1
ATOM 641 C CA . VAL A 1 79 ? 16.602 7.023 -17.943 1.00 69.25 79 VAL A CA 1
ATOM 642 C C . VAL A 1 79 ? 17.751 6.093 -17.568 1.00 69.25 79 VAL A C 1
ATOM 644 O O . VAL A 1 79 ? 17.550 5.054 -16.948 1.00 69.25 79 VAL A O 1
ATOM 647 N N . ASN A 1 80 ? 18.976 6.430 -17.969 1.00 72.56 80 ASN A N 1
ATOM 648 C CA . ASN A 1 80 ? 20.145 5.639 -17.593 1.00 72.56 80 ASN A CA 1
ATOM 649 C C . ASN A 1 80 ? 20.480 5.906 -16.114 1.00 72.56 80 ASN A C 1
ATOM 651 O O . ASN A 1 80 ? 20.796 7.040 -15.757 1.00 72.56 80 ASN A O 1
ATOM 655 N N . LYS A 1 81 ? 20.442 4.880 -15.253 1.00 73.75 81 LYS A N 1
ATOM 656 C CA . LYS A 1 81 ? 20.726 5.025 -13.809 1.00 73.75 81 LYS A CA 1
ATOM 657 C C . LYS A 1 81 ? 22.190 5.383 -13.510 1.00 73.75 81 LYS A C 1
ATOM 659 O O . LYS A 1 81 ? 22.502 5.824 -12.410 1.00 73.75 81 LYS A O 1
ATOM 664 N N . GLY A 1 82 ? 23.082 5.209 -14.485 1.00 77.19 82 GLY A N 1
ATOM 665 C CA . GLY A 1 82 ? 24.474 5.652 -14.450 1.00 77.19 82 GLY A CA 1
ATOM 666 C C . GLY A 1 82 ? 24.701 7.088 -14.935 1.00 77.19 82 GLY A C 1
ATOM 667 O O . GLY A 1 82 ? 25.859 7.501 -15.018 1.00 77.19 82 GLY A O 1
ATOM 668 N N . ASP A 1 83 ? 23.653 7.849 -15.280 1.00 80.06 83 ASP A N 1
ATOM 669 C CA . ASP A 1 83 ? 23.804 9.256 -15.663 1.00 80.06 83 ASP A CA 1
ATOM 670 C C . ASP A 1 83 ? 24.335 10.077 -14.467 1.00 80.06 83 ASP A C 1
ATOM 672 O O . ASP A 1 83 ? 23.694 10.141 -13.414 1.00 80.06 83 ASP A O 1
ATOM 676 N N . PRO A 1 84 ? 25.508 10.729 -14.583 1.00 82.88 84 PRO A N 1
ATOM 677 C CA . PRO A 1 84 ? 26.059 11.530 -13.493 1.00 82.88 84 PRO A CA 1
ATOM 678 C C . PRO A 1 84 ? 25.247 12.800 -13.183 1.00 82.88 84 PRO A C 1
ATOM 680 O O . PRO A 1 84 ? 25.541 13.463 -12.188 1.00 82.88 84 PRO A O 1
ATOM 683 N N . ASN A 1 85 ? 24.258 13.163 -14.010 1.00 87.31 85 ASN A N 1
ATOM 684 C CA . ASN A 1 85 ? 23.461 14.386 -13.877 1.00 87.31 85 ASN A CA 1
ATOM 685 C C . ASN A 1 85 ? 22.049 14.161 -13.316 1.00 87.31 85 ASN A C 1
ATOM 687 O O . ASN A 1 85 ? 21.245 15.092 -13.360 1.00 87.31 85 ASN A O 1
ATOM 691 N N . LEU A 1 86 ? 21.745 12.970 -12.788 1.00 82.00 86 LEU A N 1
ATOM 692 C CA . LEU A 1 86 ? 20.451 12.691 -12.160 1.00 82.00 86 LEU A CA 1
ATOM 693 C C . LEU A 1 86 ? 20.139 13.705 -11.052 1.00 82.00 86 LEU A C 1
ATOM 695 O O . LEU A 1 86 ? 20.958 13.955 -10.157 1.00 82.00 86 LEU A O 1
ATOM 699 N N . THR A 1 87 ? 18.932 14.259 -11.098 1.00 87.12 87 THR A N 1
ATOM 700 C CA . THR A 1 87 ? 18.364 15.087 -10.033 1.00 87.12 87 THR A CA 1
ATOM 701 C C . THR A 1 87 ? 18.086 14.255 -8.777 1.00 87.12 87 THR A C 1
ATOM 703 O O . THR A 1 87 ? 18.044 13.027 -8.818 1.00 87.12 87 THR A O 1
ATOM 706 N N . GLU A 1 88 ? 17.885 14.910 -7.631 1.00 81.88 88 GLU A N 1
ATOM 707 C CA . GLU A 1 88 ? 17.540 14.197 -6.389 1.00 81.88 88 GLU A CA 1
ATOM 708 C C . GLU A 1 88 ? 16.180 13.486 -6.469 1.00 81.88 88 GLU A C 1
ATOM 710 O O . GLU A 1 88 ? 16.035 12.410 -5.892 1.00 81.88 88 GLU A O 1
ATOM 715 N N . GLU A 1 89 ? 15.212 14.032 -7.216 1.00 81.25 89 GLU A N 1
ATOM 716 C CA . GLU A 1 89 ? 13.927 13.351 -7.431 1.00 81.25 89 GLU A CA 1
ATOM 717 C C . GLU A 1 89 ? 14.115 12.107 -8.303 1.00 81.25 89 GLU A C 1
ATOM 719 O O . GLU A 1 89 ? 13.669 11.035 -7.923 1.00 81.25 89 GLU A O 1
ATOM 724 N N . GLU A 1 90 ? 14.888 12.189 -9.391 1.00 80.44 90 GLU A N 1
ATOM 725 C CA . GLU A 1 90 ? 15.176 11.011 -10.223 1.00 80.44 90 GLU A CA 1
ATOM 726 C C . GLU A 1 90 ? 15.943 9.928 -9.450 1.00 80.44 90 GLU A C 1
ATOM 728 O O . GLU A 1 90 ? 15.702 8.738 -9.636 1.00 80.44 90 GLU A O 1
ATOM 733 N N . LYS A 1 91 ? 16.848 10.313 -8.540 1.00 78.44 91 LYS A N 1
ATOM 734 C CA . LYS A 1 91 ? 17.514 9.357 -7.638 1.00 78.44 91 LYS A CA 1
ATOM 735 C C . LYS A 1 91 ? 16.520 8.671 -6.707 1.00 78.44 91 LYS A C 1
ATOM 737 O O . LYS A 1 91 ? 16.645 7.474 -6.461 1.00 78.44 91 LYS A O 1
ATOM 742 N N . LYS A 1 92 ? 15.543 9.409 -6.185 1.00 76.94 92 LYS A N 1
ATOM 743 C CA . LYS A 1 92 ? 14.479 8.860 -5.342 1.00 76.94 92 LYS A CA 1
ATOM 744 C C . LYS A 1 92 ? 13.539 7.954 -6.142 1.00 76.94 92 LYS A C 1
ATOM 746 O O . LYS A 1 92 ? 13.188 6.889 -5.645 1.00 76.94 92 LYS A O 1
ATOM 751 N N . ASP A 1 93 ? 13.218 8.314 -7.380 1.00 80.75 93 ASP A N 1
ATOM 752 C CA . ASP A 1 93 ? 12.420 7.496 -8.295 1.00 80.75 93 ASP A CA 1
ATOM 753 C C . ASP A 1 93 ? 13.120 6.175 -8.632 1.00 80.75 93 ASP A C 1
ATOM 755 O O . ASP A 1 93 ? 12.503 5.114 -8.552 1.00 80.75 93 ASP A O 1
ATOM 759 N N . ILE A 1 94 ? 14.432 6.199 -8.907 1.00 76.44 94 ILE A N 1
ATOM 760 C CA . ILE A 1 94 ? 15.255 4.980 -9.040 1.00 76.44 94 ILE A CA 1
ATOM 761 C C . ILE A 1 94 ? 15.104 4.102 -7.797 1.00 76.44 94 ILE A C 1
ATOM 763 O O . ILE A 1 94 ? 14.946 2.885 -7.893 1.00 76.44 94 ILE A O 1
ATOM 767 N N . LEU A 1 95 ? 15.140 4.719 -6.615 1.00 78.38 95 LEU A N 1
ATOM 768 C CA . LEU A 1 95 ? 14.979 4.026 -5.346 1.00 78.38 95 LEU A CA 1
ATOM 769 C C . LEU A 1 95 ? 13.532 3.592 -5.062 1.00 78.38 95 LEU A C 1
ATOM 771 O O . LEU A 1 95 ? 13.350 2.872 -4.089 1.00 78.38 95 LEU A O 1
ATOM 775 N N . ALA A 1 96 ? 12.530 3.944 -5.864 1.00 85.31 96 ALA A N 1
ATOM 776 C CA . ALA A 1 96 ? 11.172 3.425 -5.698 1.00 85.31 96 ALA A CA 1
ATOM 777 C C . ALA A 1 96 ? 10.985 2.057 -6.379 1.00 85.31 96 ALA A C 1
ATOM 779 O O . ALA A 1 96 ? 10.193 1.242 -5.913 1.00 85.31 96 ALA A O 1
ATOM 780 N N . TRP A 1 97 ? 11.726 1.765 -7.451 1.00 85.56 97 TRP A N 1
ATOM 781 C CA . TRP A 1 97 ? 11.621 0.492 -8.171 1.00 85.56 97 TRP A CA 1
ATOM 782 C C . TRP A 1 97 ? 12.258 -0.661 -7.384 1.00 85.56 97 TRP A C 1
ATOM 784 O O . TRP A 1 97 ? 13.437 -0.611 -7.013 1.00 85.56 97 TRP A O 1
ATOM 794 N N . ARG A 1 98 ? 11.476 -1.708 -7.106 1.00 86.81 98 ARG A N 1
ATOM 795 C CA . ARG A 1 98 ? 11.863 -2.853 -6.270 1.00 86.81 98 ARG A CA 1
ATOM 796 C C . ARG A 1 98 ? 11.283 -4.161 -6.795 1.00 86.81 98 ARG A C 1
ATOM 798 O O . ARG A 1 98 ? 10.129 -4.212 -7.211 1.00 86.81 98 ARG A O 1
ATOM 805 N N . SER A 1 99 ? 12.039 -5.252 -6.690 1.00 87.88 99 SER A N 1
ATOM 806 C CA . SER A 1 99 ? 11.461 -6.588 -6.869 1.00 87.88 99 SER A CA 1
ATOM 807 C C . SER A 1 99 ? 10.468 -6.889 -5.750 1.00 87.88 99 SER A C 1
ATOM 809 O O . SER A 1 99 ? 10.575 -6.347 -4.645 1.00 87.88 99 SER A O 1
ATOM 811 N N . ARG A 1 100 ? 9.519 -7.802 -5.979 1.00 92.69 100 ARG A N 1
ATOM 812 C CA . ARG A 1 100 ? 8.558 -8.211 -4.939 1.00 92.69 100 ARG A CA 1
ATOM 813 C C . ARG A 1 100 ? 9.253 -8.730 -3.683 1.00 92.69 100 ARG A C 1
ATOM 815 O O . ARG A 1 100 ? 8.777 -8.491 -2.579 1.00 92.69 100 ARG A O 1
ATOM 822 N N . GLU A 1 101 ? 10.396 -9.398 -3.835 1.00 88.19 101 GLU A N 1
ATOM 823 C CA . GLU A 1 101 ? 11.202 -9.873 -2.707 1.00 88.19 101 GLU A CA 1
ATOM 824 C C . GLU A 1 101 ? 11.773 -8.716 -1.874 1.00 88.19 101 GLU A C 1
ATOM 826 O O . GLU A 1 101 ? 11.748 -8.778 -0.642 1.00 88.19 101 GLU A O 1
ATOM 831 N N . GLN A 1 102 ? 12.261 -7.656 -2.528 1.00 86.50 102 GLN A N 1
ATOM 832 C CA . GLN A 1 102 ? 12.730 -6.456 -1.835 1.00 86.50 102 GLN A CA 1
ATOM 833 C C . GLN A 1 102 ? 11.572 -5.741 -1.135 1.00 86.50 102 GLN A C 1
ATOM 835 O O . GLN A 1 102 ? 11.702 -5.417 0.042 1.00 86.50 102 GLN A O 1
ATOM 840 N N . ILE A 1 103 ? 10.425 -5.583 -1.808 1.00 91.88 103 ILE A N 1
ATOM 841 C CA . ILE A 1 103 ? 9.223 -4.975 -1.216 1.00 91.88 103 ILE A CA 1
ATOM 842 C C . ILE A 1 103 ? 8.792 -5.752 0.031 1.00 91.88 103 ILE A C 1
ATOM 844 O O . ILE A 1 103 ? 8.626 -5.166 1.098 1.00 91.88 103 ILE A O 1
ATOM 848 N N . ALA A 1 104 ? 8.664 -7.080 -0.064 1.00 91.69 104 ALA A N 1
ATOM 849 C CA . ALA A 1 104 ? 8.292 -7.932 1.065 1.00 91.69 104 ALA A CA 1
ATOM 850 C C . ALA A 1 104 ? 9.218 -7.708 2.270 1.00 91.69 104 ALA A C 1
ATOM 852 O O . ALA A 1 104 ? 8.776 -7.581 3.412 1.00 91.69 104 ALA A O 1
ATOM 853 N N . PHE A 1 105 ? 10.521 -7.638 2.014 1.00 86.06 105 PHE A N 1
ATOM 854 C CA . PHE A 1 105 ? 11.525 -7.439 3.045 1.00 86.06 105 PHE A CA 1
ATOM 855 C C . PHE A 1 105 ? 11.475 -6.038 3.671 1.00 86.06 105 PHE A C 1
ATOM 857 O O . PHE A 1 105 ? 11.504 -5.917 4.897 1.00 86.06 105 PHE A O 1
ATOM 864 N N . GLU A 1 106 ? 11.364 -4.993 2.853 1.00 87.19 106 GLU A N 1
ATOM 865 C CA . GLU A 1 106 ? 11.305 -3.596 3.293 1.00 87.19 106 GLU A CA 1
ATOM 866 C C . GLU A 1 106 ? 10.019 -3.304 4.079 1.00 87.19 106 GLU A C 1
ATOM 868 O O . GLU A 1 106 ? 10.086 -2.694 5.147 1.00 87.19 106 GLU A O 1
ATOM 873 N N . VAL A 1 107 ? 8.867 -3.826 3.637 1.00 91.12 107 VAL A N 1
ATOM 874 C CA . VAL A 1 107 ? 7.582 -3.721 4.352 1.00 91.12 107 VAL A CA 1
ATOM 875 C C . VAL A 1 107 ? 7.684 -4.325 5.751 1.00 91.12 107 VAL A C 1
ATOM 877 O O . VAL A 1 107 ? 7.285 -3.706 6.740 1.00 91.12 107 VAL A O 1
ATOM 880 N N . VAL A 1 108 ? 8.254 -5.526 5.872 1.00 88.06 108 VAL A N 1
ATOM 881 C CA . VAL A 1 108 ? 8.378 -6.192 7.176 1.00 88.06 108 VAL A CA 1
ATOM 882 C C . VAL A 1 108 ? 9.411 -5.500 8.041 1.00 88.06 108 VAL A C 1
ATOM 884 O O . VAL A 1 108 ? 9.125 -5.233 9.210 1.00 88.06 108 VAL A O 1
ATOM 887 N N . GLY A 1 109 ? 10.590 -5.200 7.497 1.00 83.00 109 GLY A N 1
ATOM 888 C CA . GLY A 1 109 ? 11.638 -4.481 8.214 1.00 83.00 109 GLY A CA 1
ATOM 889 C C . GLY A 1 109 ? 11.130 -3.145 8.744 1.00 83.00 109 GLY A C 1
ATOM 890 O O . GLY A 1 109 ? 11.342 -2.814 9.914 1.00 83.00 109 GLY A O 1
ATOM 891 N N . GLY A 1 110 ? 10.355 -2.442 7.923 1.00 85.88 110 GLY A N 1
ATOM 892 C CA . GLY A 1 110 ? 9.708 -1.203 8.287 1.00 85.88 110 GLY A CA 1
ATOM 893 C C . GLY A 1 110 ? 8.692 -1.373 9.416 1.00 85.88 110 GLY A C 1
ATOM 894 O O . GLY A 1 110 ? 8.838 -0.756 10.477 1.00 85.88 110 GLY A O 1
ATOM 895 N N . ILE A 1 111 ? 7.652 -2.185 9.213 1.00 89.12 111 ILE A N 1
ATOM 896 C CA . ILE A 1 111 ? 6.572 -2.377 10.197 1.00 89.12 111 ILE A CA 1
ATOM 897 C C . ILE A 1 111 ? 7.143 -2.883 11.524 1.00 89.12 111 ILE A C 1
ATOM 899 O O . ILE A 1 111 ? 6.887 -2.304 12.583 1.00 89.12 111 ILE A O 1
ATOM 903 N N . LYS A 1 112 ? 7.966 -3.936 11.476 1.00 85.19 112 LYS A N 1
ATOM 904 C CA . LYS A 1 112 ? 8.556 -4.531 12.674 1.00 85.19 112 LYS A CA 1
ATOM 905 C C . LYS A 1 112 ? 9.505 -3.572 13.379 1.00 85.19 112 LYS A C 1
ATOM 907 O O . LYS A 1 112 ? 9.428 -3.464 14.599 1.00 85.19 112 LYS A O 1
ATOM 912 N N . GLY A 1 113 ? 10.369 -2.876 12.634 1.00 82.06 113 GLY A N 1
ATOM 913 C CA . GLY A 1 113 ? 11.312 -1.898 13.179 1.00 82.06 113 GLY A CA 1
ATOM 914 C C . GLY A 1 113 ? 10.602 -0.839 14.013 1.00 82.06 113 GLY A C 1
ATOM 915 O O . GLY A 1 113 ? 10.978 -0.607 15.163 1.00 82.06 113 GLY A O 1
ATOM 916 N N . ARG A 1 114 ? 9.498 -0.294 13.493 1.00 82.81 114 ARG A N 1
ATOM 917 C CA . ARG A 1 114 ? 8.683 0.661 14.246 1.00 82.81 114 ARG A CA 1
ATOM 918 C C . ARG A 1 114 ? 8.010 0.013 15.448 1.00 82.81 114 ARG A C 1
ATOM 920 O O . ARG A 1 114 ? 8.053 0.578 16.539 1.00 82.81 114 ARG A O 1
ATOM 927 N N . CYS A 1 115 ? 7.429 -1.178 15.300 1.00 76.69 115 CYS A N 1
ATOM 928 C CA . CYS A 1 115 ? 6.761 -1.868 16.409 1.00 76.69 115 CYS A CA 1
ATOM 929 C C . CYS A 1 115 ? 7.688 -2.235 17.582 1.00 76.69 115 CYS A C 1
ATOM 931 O O . CYS A 1 115 ? 7.172 -2.536 18.654 1.00 76.69 115 CYS A O 1
ATOM 933 N N . VAL A 1 116 ? 9.015 -2.189 17.405 1.00 69.75 116 VAL A N 1
ATOM 934 C CA . VAL A 1 116 ? 10.018 -2.367 18.477 1.00 69.75 116 VAL A CA 1
ATOM 935 C C . VAL A 1 116 ? 10.762 -1.069 18.841 1.00 69.75 116 VAL A C 1
ATOM 937 O O . VAL A 1 116 ? 11.853 -1.112 19.412 1.00 69.75 116 VAL A O 1
ATOM 940 N N . ASN A 1 117 ? 10.206 0.093 18.470 1.00 64.94 117 ASN A N 1
ATOM 941 C CA . ASN A 1 117 ? 10.754 1.433 18.721 1.00 64.94 117 ASN A CA 1
ATOM 942 C C . ASN A 1 117 ? 12.173 1.664 18.157 1.00 64.94 117 ASN A C 1
ATOM 944 O O . ASN A 1 117 ? 13.012 2.326 18.771 1.00 64.94 117 ASN A O 1
ATOM 948 N N . LYS A 1 118 ? 12.452 1.103 16.978 1.00 61.16 118 LYS A N 1
ATOM 949 C CA . LYS A 1 118 ? 13.612 1.457 16.151 1.00 61.16 118 LYS A CA 1
ATOM 950 C C . LYS A 1 118 ? 13.158 2.380 15.020 1.00 61.16 118 LYS A C 1
ATOM 952 O O . LYS A 1 118 ? 12.035 2.246 14.532 1.00 61.16 118 LYS A O 1
ATOM 957 N N . SER A 1 119 ? 14.032 3.281 14.573 1.00 57.22 119 SER A N 1
ATOM 958 C CA . SER A 1 119 ? 13.864 4.031 13.325 1.00 57.22 119 SER A CA 1
ATOM 959 C C . SER A 1 119 ? 13.970 3.070 12.136 1.00 57.22 119 SER A C 1
ATOM 961 O O . SER A 1 119 ? 14.997 2.937 11.492 1.00 57.22 119 SER A O 1
ATOM 963 N N . GLY A 1 120 ? 12.929 2.277 11.896 1.00 59.66 120 GLY A N 1
ATOM 964 C CA . GLY A 1 120 ? 12.787 1.558 10.635 1.00 59.66 120 GLY A CA 1
ATOM 965 C C . GLY A 1 120 ? 12.196 2.509 9.602 1.00 59.66 120 GLY A C 1
ATOM 966 O O . GLY A 1 120 ? 11.362 3.331 9.975 1.00 59.66 120 GLY A O 1
ATOM 967 N N . TRP A 1 121 ? 12.520 2.308 8.324 1.00 64.81 121 TRP A N 1
ATOM 968 C CA . TRP A 1 121 ? 11.947 2.903 7.093 1.00 64.81 121 TRP A CA 1
ATOM 969 C C . TRP A 1 121 ? 12.939 3.741 6.269 1.00 64.81 121 TRP A C 1
ATOM 971 O O . TRP A 1 121 ? 12.619 4.048 5.126 1.00 64.81 121 TRP A O 1
ATOM 981 N N . SER A 1 122 ? 14.151 4.044 6.759 1.00 57.03 122 SER A N 1
ATOM 982 C CA . SER A 1 122 ? 15.257 4.388 5.848 1.00 57.03 122 SER A CA 1
ATOM 983 C C . SER A 1 122 ? 15.938 3.113 5.340 1.00 57.03 122 SER A C 1
ATOM 985 O O . SER A 1 122 ? 16.013 2.109 6.061 1.00 57.03 122 SER A O 1
ATOM 987 N N . VAL A 1 123 ? 16.409 3.127 4.089 1.00 49.69 123 VAL A N 1
ATOM 988 C CA . VAL A 1 123 ? 17.119 1.989 3.480 1.00 49.69 123 VAL A CA 1
ATOM 989 C C . VAL A 1 123 ? 18.368 1.672 4.303 1.00 49.69 123 VAL A C 1
ATOM 991 O O . VAL A 1 123 ? 18.615 0.515 4.629 1.00 49.69 123 VAL A O 1
ATOM 994 N N . GLU A 1 124 ? 19.096 2.697 4.739 1.00 48.66 124 GLU A N 1
ATOM 995 C CA . GLU A 1 124 ? 20.331 2.586 5.515 1.00 48.66 124 GLU A CA 1
ATOM 996 C C . GLU A 1 124 ? 20.113 1.919 6.885 1.00 48.66 124 GLU A C 1
ATOM 998 O O . GLU A 1 124 ? 20.882 1.041 7.271 1.00 48.66 124 GLU A O 1
ATOM 1003 N N . GLU A 1 125 ? 19.035 2.258 7.601 1.00 49.56 125 GLU A N 1
ATOM 1004 C CA . GLU A 1 125 ? 18.708 1.637 8.899 1.00 49.56 125 GLU A CA 1
ATOM 1005 C C . GLU A 1 125 ? 18.133 0.219 8.741 1.00 49.56 125 GLU A C 1
ATOM 1007 O O . GLU A 1 125 ? 18.258 -0.622 9.635 1.00 49.56 125 GLU A O 1
ATOM 1012 N N . THR A 1 126 ? 17.529 -0.070 7.586 1.00 51.53 126 THR A N 1
ATOM 1013 C CA . THR A 1 126 ? 16.986 -1.389 7.229 1.00 51.53 126 THR A CA 1
ATOM 1014 C C . THR A 1 126 ? 18.122 -2.359 6.859 1.00 51.53 126 THR A C 1
ATOM 1016 O O . THR A 1 126 ? 18.102 -3.529 7.242 1.00 51.53 126 THR A O 1
ATOM 1019 N N . VAL A 1 127 ? 19.182 -1.880 6.206 1.00 47.22 127 VAL A N 1
ATOM 1020 C CA . VAL A 1 127 ? 20.344 -2.698 5.812 1.00 47.22 127 VAL A CA 1
ATOM 1021 C C . VAL A 1 127 ? 21.075 -3.288 7.033 1.00 47.22 127 VAL A C 1
ATOM 1023 O O . VAL A 1 127 ? 21.314 -4.498 7.073 1.00 47.22 127 VAL A O 1
ATOM 1026 N N . ASP A 1 128 ? 21.322 -2.499 8.085 1.00 48.31 128 ASP A N 1
ATOM 1027 C CA . ASP A 1 128 ? 22.069 -2.960 9.272 1.00 48.31 128 ASP A CA 1
ATOM 1028 C C . ASP A 1 128 ? 21.293 -3.944 10.171 1.00 48.31 128 ASP A C 1
ATOM 1030 O O . ASP A 1 128 ? 21.887 -4.806 10.830 1.00 48.31 128 ASP A O 1
ATOM 1034 N N . ILE A 1 129 ? 19.959 -3.853 10.223 1.00 50.19 129 ILE A N 1
ATOM 1035 C CA . ILE A 1 129 ? 19.142 -4.761 11.046 1.00 50.19 129 ILE A CA 1
ATOM 1036 C C . ILE A 1 129 ? 18.887 -6.091 10.312 1.00 50.19 129 ILE A C 1
ATOM 1038 O O . ILE A 1 129 ? 18.744 -7.128 10.973 1.00 50.19 129 ILE A O 1
ATOM 1042 N N . PHE A 1 130 ? 18.846 -6.085 8.974 1.00 52.84 130 PHE A N 1
ATOM 1043 C CA . PHE A 1 130 ? 18.128 -7.113 8.218 1.00 52.84 130 PHE A CA 1
ATOM 1044 C C . PHE A 1 130 ? 18.937 -7.867 7.144 1.00 52.84 130 PHE A C 1
ATOM 1046 O O . PHE A 1 130 ? 18.359 -8.693 6.444 1.00 52.84 130 PHE A O 1
ATOM 1053 N N . HIS A 1 131 ? 20.271 -7.752 7.085 1.00 55.34 131 HIS A N 1
ATOM 1054 C CA . HIS A 1 131 ? 21.111 -8.693 6.305 1.00 55.34 131 HIS A CA 1
ATOM 1055 C C . HIS A 1 131 ? 20.845 -10.192 6.604 1.00 55.34 131 HIS A C 1
ATOM 1057 O O . HIS A 1 131 ? 21.269 -11.060 5.843 1.00 55.34 131 HIS A O 1
ATOM 1063 N N . ASP A 1 132 ? 20.133 -10.497 7.694 1.00 64.94 132 ASP A N 1
ATOM 1064 C CA . ASP A 1 132 ? 19.679 -11.826 8.089 1.00 64.94 132 ASP A CA 1
ATOM 1065 C C . ASP A 1 132 ? 18.136 -11.898 8.135 1.00 64.94 132 ASP A C 1
ATOM 1067 O O . ASP A 1 132 ? 17.496 -11.470 9.105 1.00 64.94 132 ASP A O 1
ATOM 1071 N N . LYS A 1 133 ? 17.536 -12.477 7.084 1.00 65.81 133 LYS A N 1
ATOM 1072 C CA . LYS A 1 133 ? 16.089 -12.743 7.001 1.00 65.81 133 LYS A CA 1
ATOM 1073 C C . LYS A 1 133 ? 15.585 -13.556 8.196 1.00 65.81 133 LYS A C 1
ATOM 1075 O O . LYS A 1 133 ? 14.537 -13.234 8.751 1.00 65.81 133 LYS A O 1
ATOM 1080 N N . ASP A 1 134 ? 16.335 -14.556 8.657 1.00 70.88 134 ASP A N 1
ATOM 1081 C CA . ASP A 1 134 ? 15.906 -15.402 9.775 1.00 70.88 134 ASP A CA 1
ATOM 1082 C C . ASP A 1 134 ? 15.786 -14.602 11.072 1.00 70.88 134 ASP A C 1
ATOM 1084 O O . ASP A 1 134 ? 14.914 -14.876 11.904 1.00 70.88 134 ASP A O 1
ATOM 1088 N N . ARG A 1 135 ? 16.644 -13.596 11.254 1.00 68.81 135 ARG A N 1
ATOM 1089 C CA . ARG A 1 135 ? 16.566 -12.683 12.395 1.00 68.81 135 ARG A CA 1
ATOM 1090 C C . ARG A 1 135 ? 15.343 -11.770 12.311 1.00 68.81 135 ARG A C 1
ATOM 1092 O O . ARG A 1 135 ? 14.674 -11.591 13.330 1.00 68.81 135 ARG A O 1
ATOM 1099 N N . LEU A 1 136 ? 15.029 -11.232 11.129 1.00 70.06 136 LEU A N 1
ATOM 1100 C CA . LEU A 1 136 ? 13.834 -10.405 10.899 1.00 70.06 136 LEU A CA 1
ATOM 1101 C C . LEU A 1 136 ? 12.553 -11.167 11.273 1.00 70.06 136 LEU A C 1
ATOM 1103 O O . LEU A 1 136 ? 11.685 -10.660 11.996 1.00 70.06 136 LEU A O 1
ATOM 1107 N N . TRP A 1 137 ? 12.454 -12.424 10.841 1.00 72.94 137 TRP A N 1
ATOM 1108 C CA . TRP A 1 137 ? 11.282 -13.259 11.103 1.00 72.94 137 TRP A CA 1
ATOM 1109 C C . TRP A 1 137 ? 11.100 -13.586 12.585 1.00 72.94 137 TRP A C 1
ATOM 1111 O O . TRP A 1 137 ? 9.966 -13.619 13.062 1.00 72.94 137 TRP A O 1
ATOM 1121 N N . LYS A 1 138 ? 12.201 -13.726 13.333 1.00 74.75 138 LYS A N 1
ATOM 1122 C CA . LYS A 1 138 ? 12.207 -14.025 14.776 1.00 74.75 138 LYS A CA 1
ATOM 1123 C C . LYS A 1 138 ? 12.014 -12.806 15.681 1.00 74.75 138 LYS A C 1
ATOM 1125 O O . LYS A 1 138 ? 11.940 -12.982 16.894 1.00 74.75 138 LYS A O 1
ATOM 1130 N N . LEU A 1 139 ? 11.966 -11.589 15.135 1.00 74.19 139 LEU A N 1
ATOM 1131 C CA . LEU A 1 139 ? 11.772 -10.391 15.949 1.00 74.19 139 LEU A CA 1
ATOM 1132 C C . LEU A 1 139 ? 10.368 -10.387 16.573 1.00 74.19 139 LEU A C 1
ATOM 1134 O O . LEU A 1 139 ? 9.373 -10.412 15.842 1.00 74.19 139 LEU A O 1
ATOM 1138 N N . GLU A 1 140 ? 10.327 -10.349 17.904 1.00 78.56 140 GLU A N 1
ATOM 1139 C CA . GLU A 1 140 ? 9.114 -10.182 18.709 1.00 78.56 140 GLU A CA 1
ATOM 1140 C C . GLU A 1 140 ? 8.697 -8.704 18.718 1.00 78.56 140 GLU A C 1
ATOM 1142 O O . GLU A 1 140 ? 9.553 -7.819 18.756 1.00 78.56 140 GLU A O 1
ATOM 1147 N N . LEU A 1 141 ? 7.391 -8.440 18.645 1.00 81.31 141 LEU A N 1
ATOM 1148 C CA . LEU A 1 141 ? 6.832 -7.088 18.570 1.00 81.31 141 LEU A CA 1
ATOM 1149 C C . LEU A 1 141 ? 6.352 -6.637 19.948 1.00 81.31 141 LEU A C 1
ATOM 1151 O O . LEU A 1 141 ? 5.697 -7.412 20.643 1.00 81.31 141 LEU A O 1
ATOM 1155 N N . ASP A 1 142 ? 6.588 -5.374 20.311 1.00 80.94 142 ASP A N 1
ATOM 1156 C CA . ASP A 1 142 ? 6.024 -4.818 21.552 1.00 80.94 142 ASP A CA 1
ATOM 1157 C C . ASP A 1 142 ? 4.507 -4.610 21.427 1.00 80.94 142 ASP A C 1
ATOM 1159 O O . ASP A 1 142 ? 3.768 -4.647 22.413 1.00 80.94 142 ASP A O 1
ATOM 1163 N N . LYS A 1 143 ? 4.041 -4.361 20.197 1.00 82.50 143 LYS A N 1
ATOM 1164 C CA . LYS A 1 143 ? 2.632 -4.212 19.831 1.00 82.50 143 LYS A CA 1
ATOM 1165 C C . LYS A 1 143 ? 2.379 -4.833 18.467 1.00 82.50 143 LYS A C 1
ATOM 1167 O O . LYS A 1 143 ? 3.176 -4.658 17.545 1.00 82.50 143 LYS A O 1
ATOM 1172 N N . GLU A 1 144 ? 1.230 -5.477 18.321 1.00 88.56 144 GLU A N 1
ATOM 1173 C CA . GLU A 1 144 ? 0.769 -5.951 17.019 1.00 88.56 144 GLU A CA 1
ATOM 1174 C C . GLU A 1 144 ? 0.475 -4.753 16.087 1.00 88.56 144 GLU A C 1
ATOM 1176 O O . GLU A 1 144 ? -0.029 -3.709 16.540 1.00 88.56 144 GLU A O 1
ATOM 1181 N N . PRO A 1 145 ? 0.840 -4.844 14.795 1.00 93.69 145 PRO A N 1
ATOM 1182 C CA . PRO A 1 145 ? 0.515 -3.820 13.824 1.00 93.69 145 PRO A CA 1
ATOM 1183 C C . PRO A 1 145 ? -0.961 -3.928 13.434 1.00 93.69 145 PRO A C 1
ATOM 1185 O O . PRO A 1 145 ? -1.505 -5.012 13.228 1.00 93.69 145 PRO A O 1
ATOM 1188 N N . GLU A 1 146 ? -1.615 -2.782 13.312 1.00 97.31 146 GLU A N 1
ATOM 1189 C CA . GLU A 1 146 ? -2.930 -2.672 12.702 1.00 97.31 146 GLU A CA 1
ATOM 1190 C C . GLU A 1 146 ? -2.739 -2.172 11.278 1.00 97.31 146 GLU A C 1
ATOM 1192 O O . GLU A 1 146 ? -2.201 -1.083 11.088 1.00 97.31 146 GLU A O 1
ATOM 1197 N N . ILE A 1 147 ? -3.176 -2.951 10.295 1.00 98.06 147 ILE A N 1
ATOM 1198 C CA . ILE A 1 147 ? -3.184 -2.521 8.897 1.00 98.06 147 ILE A CA 1
ATOM 1199 C C . ILE A 1 147 ? -4.594 -2.039 8.567 1.00 98.06 147 ILE A C 1
ATOM 1201 O O . ILE A 1 147 ? -5.567 -2.724 8.893 1.00 98.06 147 ILE A O 1
ATOM 1205 N N . TRP A 1 148 ? -4.684 -0.850 7.985 1.00 98.75 148 TRP A N 1
ATOM 1206 C CA . TRP A 1 148 ? -5.912 -0.175 7.585 1.00 98.75 148 TRP A CA 1
ATOM 1207 C C . TRP A 1 148 ? -5.836 0.178 6.099 1.00 98.75 148 TRP A C 1
ATOM 1209 O O . TRP A 1 148 ? -4.804 0.667 5.656 1.00 98.75 148 TRP A O 1
ATOM 1219 N N . ALA A 1 149 ? -6.916 -0.013 5.353 1.00 98.75 149 ALA A N 1
ATOM 1220 C CA . ALA A 1 149 ? -7.057 0.443 3.967 1.00 98.75 149 ALA A CA 1
ATOM 1221 C C . ALA A 1 149 ? -8.526 0.803 3.690 1.00 98.75 149 ALA A C 1
ATOM 1223 O O . ALA A 1 149 ? -9.402 0.512 4.510 1.00 98.75 149 ALA A O 1
ATOM 1224 N N . TYR A 1 150 ? -8.808 1.467 2.574 1.00 98.44 150 TYR A N 1
ATOM 1225 C CA . TYR A 1 150 ? -10.167 1.817 2.155 1.00 98.44 150 TYR A CA 1
ATOM 1226 C C . TYR A 1 150 ? -10.602 0.894 1.014 1.00 98.44 150 TYR A C 1
ATOM 1228 O O . TYR A 1 150 ? -9.943 0.881 -0.013 1.00 98.44 150 TYR A O 1
ATOM 1236 N N . TYR A 1 151 ? -11.685 0.122 1.196 1.00 98.06 151 TYR A N 1
ATOM 1237 C CA . TYR A 1 151 ? -12.026 -1.021 0.323 1.00 98.06 151 TYR A CA 1
ATOM 1238 C C . TYR A 1 151 ? -10.917 -2.085 0.281 1.00 98.06 151 TYR A C 1
ATOM 1240 O O . TYR A 1 151 ? -10.416 -2.474 -0.766 1.00 98.06 151 TYR A O 1
ATOM 1248 N N . ALA A 1 152 ? -10.558 -2.577 1.463 1.00 98.00 152 ALA A N 1
ATOM 1249 C CA . ALA A 1 152 ? -9.256 -3.173 1.755 1.00 98.00 152 ALA A CA 1
ATOM 1250 C C . ALA A 1 152 ? -8.987 -4.575 1.173 1.00 98.00 152 ALA A C 1
ATOM 1252 O O . ALA A 1 152 ? -7.894 -5.112 1.369 1.00 98.00 152 ALA A O 1
ATOM 1253 N N . ASP A 1 153 ? -9.975 -5.227 0.562 1.00 98.25 153 ASP A N 1
ATOM 1254 C CA . ASP A 1 153 ? -9.926 -6.669 0.303 1.00 98.25 153 ASP A CA 1
ATOM 1255 C C . ASP A 1 153 ? -8.792 -7.064 -0.657 1.00 98.25 153 ASP A C 1
ATOM 1257 O O . ASP A 1 153 ? -7.986 -7.944 -0.339 1.00 98.25 153 ASP A O 1
ATOM 1261 N N . TYR A 1 154 ? -8.703 -6.415 -1.823 1.00 98.31 154 TYR A N 1
ATOM 1262 C CA . TYR A 1 154 ? -7.680 -6.734 -2.823 1.00 98.31 154 TYR A CA 1
ATOM 1263 C C . TYR A 1 154 ? -6.290 -6.271 -2.369 1.00 98.31 154 TYR A C 1
ATOM 1265 O O . TYR A 1 154 ? -5.342 -7.051 -2.482 1.00 98.31 154 TYR A O 1
ATOM 1273 N N . ASP A 1 155 ? -6.177 -5.093 -1.748 1.00 98.44 155 ASP A N 1
ATOM 1274 C CA . ASP A 1 155 ? -4.923 -4.606 -1.156 1.00 98.44 155 ASP A CA 1
ATOM 1275 C C . ASP A 1 155 ? -4.356 -5.586 -0.135 1.00 98.44 155 ASP A C 1
ATOM 1277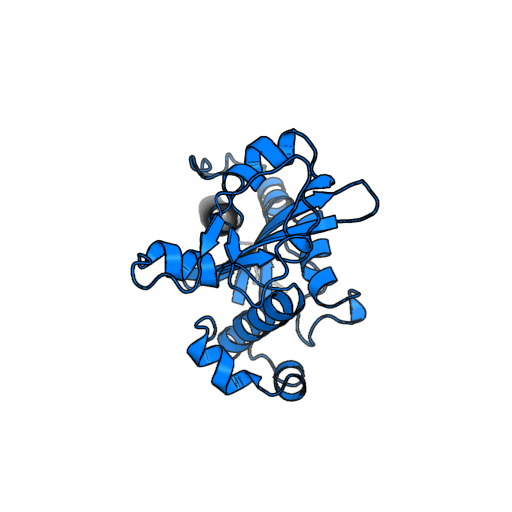 O O . ASP A 1 155 ? -3.158 -5.886 -0.115 1.00 98.44 155 ASP A O 1
ATOM 1281 N N . TRP A 1 156 ? -5.233 -6.140 0.704 1.00 98.06 156 TRP A N 1
ATOM 1282 C CA . TRP A 1 156 ? -4.838 -7.123 1.697 1.00 98.06 156 TRP A CA 1
ATOM 1283 C C . TRP A 1 156 ? -4.324 -8.409 1.051 1.00 98.06 156 TRP A C 1
ATOM 1285 O O . TRP A 1 156 ? -3.292 -8.942 1.474 1.00 98.06 156 TRP A O 1
ATOM 1295 N N . VAL A 1 157 ? -5.006 -8.904 0.013 1.00 98.19 157 VAL A N 1
ATOM 1296 C CA . VAL A 1 157 ? -4.558 -10.092 -0.727 1.00 98.19 157 VAL A CA 1
ATOM 1297 C C . VAL A 1 157 ? -3.191 -9.845 -1.363 1.00 98.19 157 VAL A C 1
ATOM 1299 O O . VAL A 1 157 ? -2.295 -10.678 -1.203 1.00 98.19 157 VAL A O 1
ATOM 1302 N N . VAL A 1 158 ? -3.000 -8.708 -2.031 1.00 97.38 158 VAL A N 1
ATOM 1303 C CA . VAL A 1 158 ? -1.744 -8.365 -2.713 1.00 97.38 158 VAL A CA 1
ATOM 1304 C C . VAL A 1 158 ? -0.585 -8.224 -1.731 1.00 97.38 158 VAL A C 1
ATOM 1306 O O . VAL A 1 158 ? 0.496 -8.768 -1.982 1.00 97.38 158 VAL A O 1
ATOM 1309 N N . LEU A 1 159 ? -0.814 -7.576 -0.584 1.00 97.31 159 LEU A N 1
ATOM 1310 C CA . LEU A 1 159 ? 0.165 -7.501 0.500 1.00 97.31 159 LEU A CA 1
ATOM 1311 C C . LEU A 1 159 ? 0.549 -8.903 0.993 1.00 97.31 159 LEU A C 1
ATOM 1313 O O . LEU A 1 159 ? 1.733 -9.196 1.140 1.00 97.31 159 LEU A O 1
ATOM 1317 N N . CYS A 1 160 ? -0.422 -9.793 1.221 1.00 97.06 160 CYS A N 1
ATOM 1318 C CA . CYS A 1 160 ? -0.142 -11.165 1.659 1.00 97.06 160 CYS A CA 1
ATOM 1319 C C . CYS A 1 160 ? 0.662 -11.951 0.612 1.00 97.06 160 CYS A C 1
ATOM 1321 O O . CYS A 1 160 ? 1.590 -12.683 0.959 1.00 97.06 160 CYS A O 1
ATOM 1323 N N . GLN A 1 161 ? 0.351 -11.766 -0.672 1.00 97.19 161 GLN A N 1
ATOM 1324 C CA . GLN A 1 161 ? 1.027 -12.429 -1.788 1.00 97.19 161 GLN A CA 1
ATOM 1325 C C . GLN A 1 161 ? 2.494 -12.012 -1.961 1.00 97.19 161 GLN A C 1
ATOM 1327 O O . GLN A 1 161 ? 3.231 -12.689 -2.682 1.00 97.19 161 GLN A O 1
ATOM 1332 N N . LEU A 1 162 ? 2.956 -10.934 -1.318 1.00 95.50 162 LEU A N 1
ATOM 1333 C CA . LEU A 1 162 ? 4.392 -10.637 -1.223 1.00 95.50 162 LEU A CA 1
ATOM 1334 C C . LEU A 1 162 ? 5.155 -11.719 -0.442 1.00 95.50 162 LEU A C 1
ATOM 1336 O O . LEU A 1 162 ? 6.339 -11.933 -0.690 1.00 95.50 162 LEU A O 1
ATOM 1340 N N . PHE A 1 163 ? 4.476 -12.424 0.466 1.00 92.88 163 PHE A N 1
ATOM 1341 C CA . PHE A 1 163 ? 5.055 -13.464 1.321 1.00 92.88 163 PHE A CA 1
ATOM 1342 C C . PHE A 1 163 ? 4.726 -14.886 0.854 1.00 92.88 163 PHE A C 1
ATOM 1344 O O . PHE A 1 163 ? 5.309 -15.843 1.355 1.00 92.88 163 PHE A O 1
ATOM 1351 N N . GLY A 1 164 ? 3.824 -15.034 -0.119 1.00 92.62 164 GLY A N 1
ATOM 1352 C CA . GLY A 1 164 ? 3.306 -16.321 -0.575 1.00 92.62 164 GLY A CA 1
ATOM 1353 C C . GLY A 1 164 ? 1.851 -16.501 -0.157 1.00 92.62 164 GLY A C 1
ATOM 1354 O O . GLY A 1 164 ? 0.972 -15.779 -0.626 1.00 92.62 164 GLY A O 1
ATOM 1355 N N . THR A 1 165 ? 1.574 -17.492 0.687 1.00 92.25 165 THR A N 1
ATOM 1356 C CA . THR A 1 165 ? 0.231 -17.710 1.233 1.00 92.25 165 THR A CA 1
ATOM 1357 C C . THR A 1 165 ? 0.023 -16.915 2.518 1.00 92.25 165 THR A C 1
ATOM 1359 O O . THR A 1 165 ? 0.966 -16.471 3.165 1.00 92.25 165 THR A O 1
ATOM 1362 N N . MET A 1 166 ? -1.226 -16.810 2.969 1.00 90.12 166 MET A N 1
ATOM 1363 C CA . MET A 1 166 ? -1.537 -16.200 4.265 1.00 90.12 166 MET A CA 1
ATOM 1364 C C . MET A 1 166 ? -0.853 -16.919 5.451 1.00 90.12 166 MET A C 1
ATOM 1366 O O . MET A 1 166 ? -0.650 -16.317 6.500 1.00 90.12 166 MET A O 1
ATOM 1370 N N . MET A 1 167 ? -0.467 -18.195 5.297 1.00 89.50 167 MET A N 1
ATOM 1371 C CA . MET A 1 167 ? 0.280 -18.947 6.317 1.00 89.50 167 MET A CA 1
ATOM 1372 C C . MET A 1 167 ? 1.762 -18.565 6.379 1.00 89.50 167 MET A C 1
ATOM 1374 O O . MET A 1 167 ? 2.416 -18.841 7.384 1.00 89.50 167 MET A O 1
ATOM 1378 N N . ASP A 1 168 ? 2.271 -17.939 5.318 1.00 90.06 168 ASP A N 1
ATOM 1379 C CA . ASP A 1 168 ? 3.657 -17.494 5.190 1.00 90.06 168 ASP A CA 1
ATOM 1380 C C . ASP A 1 168 ? 3.841 -16.048 5.678 1.00 90.06 168 ASP A C 1
ATOM 1382 O O . ASP A 1 168 ? 4.956 -15.522 5.668 1.00 90.06 168 ASP A O 1
ATOM 1386 N N . LEU A 1 169 ? 2.758 -15.402 6.138 1.00 90.31 169 LEU A N 1
ATOM 1387 C CA . LEU A 1 169 ? 2.826 -14.077 6.738 1.00 90.31 169 LEU A CA 1
ATOM 1388 C C . LEU A 1 169 ? 3.819 -14.055 7.914 1.00 90.31 169 LEU A C 1
ATOM 1390 O O . LEU A 1 169 ? 3.907 -15.012 8.694 1.00 90.31 169 LEU A O 1
ATOM 1394 N N . PRO A 1 170 ? 4.544 -12.940 8.105 1.00 87.31 170 PRO A N 1
ATOM 1395 C CA . PRO A 1 170 ? 5.492 -12.819 9.200 1.00 87.31 170 PRO A CA 1
ATOM 1396 C C . PRO A 1 170 ? 4.795 -13.001 10.551 1.00 87.31 170 PRO A C 1
ATOM 1398 O O . PRO A 1 170 ? 3.749 -12.408 10.812 1.00 87.31 170 PRO A O 1
ATOM 1401 N N . LYS A 1 171 ? 5.408 -13.765 11.464 1.00 85.06 171 LYS A N 1
ATOM 1402 C CA . LYS A 1 171 ? 4.872 -13.948 12.822 1.00 85.06 171 LYS A CA 1
ATOM 1403 C C . LYS A 1 171 ? 4.573 -12.587 13.475 1.00 85.06 171 LYS A C 1
ATOM 1405 O O . LYS A 1 171 ? 5.457 -11.728 13.540 1.00 85.06 171 LYS A O 1
ATOM 1410 N N . GLY A 1 172 ? 3.345 -12.432 13.972 1.00 86.50 172 GLY A N 1
ATOM 1411 C CA . GLY A 1 172 ? 2.844 -11.211 14.613 1.00 86.50 172 GLY A CA 1
ATOM 1412 C C . GLY A 1 172 ? 2.132 -10.234 13.671 1.00 86.50 172 GLY A C 1
ATOM 1413 O O . GLY A 1 172 ? 1.604 -9.236 14.151 1.00 86.50 172 GLY A O 1
ATOM 1414 N N . PHE A 1 173 ? 2.097 -10.496 12.360 1.00 90.75 173 PHE A N 1
ATOM 1415 C CA . PHE A 1 173 ? 1.236 -9.745 11.444 1.00 90.75 173 PHE A CA 1
ATOM 1416 C C . PHE A 1 173 ? -0.236 -10.135 11.648 1.00 90.75 173 PHE A C 1
ATOM 1418 O O . PHE A 1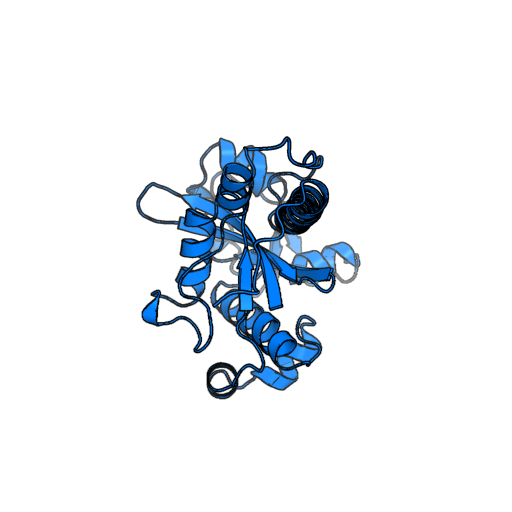 173 ? -0.522 -11.293 11.973 1.00 90.75 173 PHE A O 1
ATOM 1425 N N . PRO A 1 174 ? -1.181 -9.194 11.464 1.00 93.94 174 PRO A N 1
ATOM 1426 C CA . PRO A 1 174 ? -2.598 -9.514 11.507 1.00 93.94 174 PRO A CA 1
ATOM 1427 C C . PRO A 1 174 ? -2.976 -10.421 10.332 1.00 93.94 174 PRO A C 1
ATOM 1429 O O . PRO A 1 174 ? -2.349 -10.387 9.280 1.00 93.94 174 PRO A O 1
ATOM 1432 N N . MET A 1 175 ? -4.037 -11.207 10.506 1.00 95.31 175 MET A N 1
ATOM 1433 C CA . MET A 1 175 ? -4.601 -12.075 9.457 1.00 95.31 175 MET A CA 1
ATOM 1434 C C . MET A 1 175 ? -5.726 -11.386 8.664 1.00 95.31 175 MET A C 1
ATOM 1436 O O . MET A 1 175 ? -6.473 -12.040 7.942 1.00 95.31 175 MET A O 1
ATOM 1440 N N . TYR A 1 176 ? -5.891 -10.077 8.854 1.00 96.69 176 TYR A N 1
ATOM 1441 C CA . TYR A 1 176 ? -6.919 -9.255 8.228 1.00 96.69 176 TYR A CA 1
ATOM 1442 C C . TYR A 1 176 ? -6.444 -7.804 8.119 1.00 96.69 176 TYR A C 1
ATOM 1444 O O . TYR A 1 176 ? -5.645 -7.338 8.939 1.00 96.69 176 TYR A O 1
ATOM 1452 N N . CYS A 1 177 ? -6.998 -7.089 7.145 1.00 97.88 177 CYS A N 1
ATOM 1453 C CA . CYS A 1 177 ? -6.922 -5.638 7.051 1.00 97.88 177 CYS A CA 1
ATOM 1454 C C . CYS A 1 177 ? -8.200 -5.027 7.635 1.00 97.88 177 CYS A C 1
ATOM 1456 O O . CYS A 1 177 ? -9.284 -5.602 7.517 1.00 97.88 177 CYS A O 1
ATOM 1458 N N . ARG A 1 178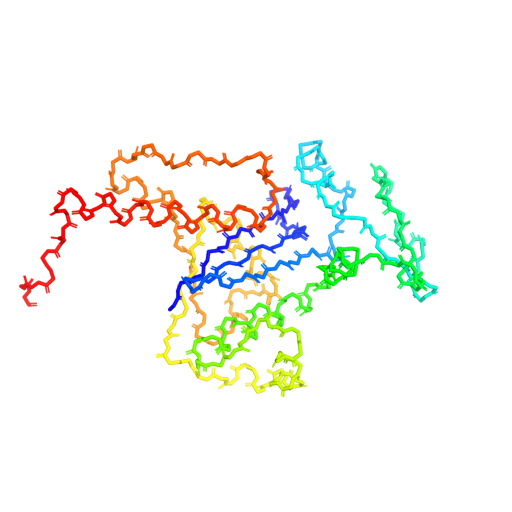 ? -8.085 -3.885 8.312 1.00 98.69 178 ARG A N 1
ATOM 1459 C CA . ARG A 1 178 ? -9.243 -3.127 8.795 1.00 98.69 178 ARG A CA 1
ATOM 1460 C C . ARG A 1 178 ? -9.713 -2.193 7.692 1.00 98.69 178 ARG A C 1
ATOM 1462 O O . ARG A 1 178 ? -8.917 -1.429 7.154 1.00 98.69 178 ARG A O 1
ATOM 1469 N N . ASP A 1 179 ? -11.003 -2.235 7.394 1.00 98.69 179 ASP A N 1
ATOM 1470 C CA . ASP A 1 179 ? -11.565 -1.451 6.304 1.00 98.69 179 ASP A CA 1
ATOM 1471 C C . ASP A 1 179 ? -12.124 -0.108 6.808 1.00 98.69 179 ASP A C 1
ATOM 1473 O O . ASP A 1 179 ? -13.047 -0.047 7.627 1.00 98.69 179 ASP A O 1
ATOM 1477 N N . ILE A 1 180 ? -11.554 0.988 6.305 1.00 98.75 180 ILE A N 1
ATOM 1478 C CA . ILE A 1 180 ? -11.983 2.361 6.594 1.00 98.75 180 ILE A CA 1
ATOM 1479 C C . ILE A 1 180 ? -13.418 2.595 6.109 1.00 98.75 180 ILE A C 1
ATOM 1481 O O . ILE A 1 180 ? -14.182 3.288 6.782 1.00 98.75 180 ILE A O 1
ATOM 1485 N N . LYS A 1 181 ? -13.823 2.009 4.978 1.00 98.50 181 LYS A N 1
ATOM 1486 C CA . LYS A 1 181 ? -15.195 2.094 4.474 1.00 98.50 181 LYS A CA 1
ATOM 1487 C C . LYS A 1 181 ? -16.166 1.380 5.405 1.00 98.50 181 LYS A C 1
ATOM 1489 O O . LYS A 1 181 ? -17.222 1.940 5.694 1.00 98.50 181 LYS A O 1
ATOM 1494 N N . GLN A 1 182 ? -15.804 0.199 5.911 1.00 98.50 182 GLN A N 1
ATOM 1495 C CA . GLN A 1 182 ? -16.623 -0.509 6.902 1.00 98.50 182 GLN A CA 1
ATOM 1496 C C . GLN A 1 182 ? -16.817 0.349 8.159 1.00 98.50 182 GLN A C 1
ATOM 1498 O O . GLN A 1 182 ? -17.918 0.426 8.707 1.00 98.50 182 GLN A O 1
ATOM 1503 N N . GLU A 1 183 ? -15.760 1.027 8.600 1.00 98.12 183 GLU A N 1
ATOM 1504 C CA . GLU A 1 183 ? -15.834 1.926 9.747 1.00 98.12 183 GLU A CA 1
ATOM 1505 C C . GLU A 1 183 ? -16.663 3.186 9.459 1.00 98.12 183 GLU A C 1
ATOM 1507 O O . GLU A 1 183 ? -17.433 3.638 10.308 1.00 98.12 183 GLU A O 1
ATOM 1512 N N . CYS A 1 184 ? -16.570 3.717 8.240 1.00 98.31 184 CYS A N 1
ATOM 1513 C CA . CYS A 1 184 ? -17.425 4.792 7.753 1.00 98.31 184 CYS A CA 1
ATOM 1514 C C . CYS A 1 184 ? -18.907 4.379 7.799 1.00 98.31 184 CYS A C 1
ATOM 1516 O O . CYS A 1 184 ? -19.731 5.109 8.351 1.00 98.31 184 CYS A O 1
ATOM 1518 N N . ASP A 1 185 ? -19.252 3.179 7.316 1.00 98.38 185 ASP A N 1
ATOM 1519 C CA . ASP A 1 185 ? -20.624 2.654 7.359 1.00 98.38 185 ASP A CA 1
ATOM 1520 C C . ASP A 1 185 ? -21.146 2.482 8.785 1.00 98.38 185 ASP A C 1
ATOM 1522 O O . ASP A 1 185 ? -22.283 2.871 9.073 1.00 98.38 185 ASP A O 1
ATOM 1526 N N . ARG A 1 186 ? -20.317 1.965 9.702 1.00 97.38 186 ARG A N 1
ATOM 1527 C CA . ARG A 1 186 ? -20.680 1.838 11.124 1.00 97.38 186 ARG A CA 1
ATOM 1528 C C . ARG A 1 186 ? -21.082 3.185 11.733 1.00 97.38 186 ARG A C 1
ATOM 1530 O O . ARG A 1 186 ? -21.980 3.229 12.571 1.00 97.38 186 ARG A O 1
ATOM 1537 N N . LEU A 1 187 ? -20.448 4.271 11.291 1.00 97.12 187 LEU A N 1
ATOM 1538 C CA . LEU A 1 187 ? -20.694 5.641 11.749 1.00 97.12 187 LEU A CA 1
ATOM 1539 C C . LEU A 1 187 ? -21.804 6.368 10.964 1.00 97.12 187 LEU A C 1
ATOM 1541 O O . LEU A 1 187 ? -21.969 7.580 11.099 1.00 97.12 187 LEU A O 1
ATOM 1545 N N . GLY A 1 188 ? -22.596 5.648 10.163 1.00 97.06 188 GLY A N 1
ATOM 1546 C CA . GLY A 1 188 ? -23.699 6.225 9.390 1.00 97.06 188 GLY A CA 1
ATOM 1547 C C . GLY A 1 188 ? -23.278 6.812 8.042 1.00 97.06 188 GLY A C 1
ATOM 1548 O O . GLY A 1 188 ? -24.018 7.618 7.481 1.00 97.06 188 GLY A O 1
ATOM 1549 N N . ASN A 1 189 ? -22.116 6.399 7.530 1.00 97.25 189 ASN A N 1
ATOM 1550 C CA . ASN A 1 189 ? -21.554 6.777 6.235 1.00 97.25 189 ASN A CA 1
ATOM 1551 C C . ASN A 1 189 ? -21.446 8.306 6.033 1.00 97.25 189 ASN A C 1
ATOM 1553 O O . ASN A 1 189 ? -22.039 8.839 5.087 1.00 97.25 189 ASN A O 1
ATOM 1557 N N . PRO A 1 190 ? -20.740 9.031 6.928 1.00 97.44 190 PRO A N 1
ATOM 1558 C CA . PRO A 1 190 ? -20.491 10.456 6.745 1.00 97.44 190 PRO A CA 1
ATOM 1559 C C . PRO A 1 190 ? -19.694 10.733 5.466 1.00 97.44 190 PRO A C 1
ATOM 1561 O O . PRO A 1 190 ? -18.953 9.885 4.972 1.00 97.44 190 PRO A O 1
ATOM 1564 N N . GLU A 1 191 ? -19.815 11.955 4.951 1.00 97.56 191 GLU A N 1
ATOM 1565 C CA . GLU A 1 191 ? -18.997 12.408 3.827 1.00 97.56 191 GLU A CA 1
ATOM 1566 C C . GLU A 1 191 ? -17.525 12.482 4.258 1.00 97.56 191 GLU A C 1
ATOM 1568 O O . GLU A 1 191 ? -17.163 13.254 5.149 1.00 97.56 191 GLU A O 1
ATOM 1573 N N . LEU A 1 192 ? -16.692 11.631 3.656 1.00 97.62 192 LEU A N 1
ATOM 1574 C CA . LEU A 1 192 ? -15.257 11.585 3.917 1.00 97.62 192 LEU A CA 1
ATOM 1575 C C . LEU A 1 192 ? -14.546 12.802 3.300 1.00 97.62 192 LEU A C 1
ATOM 1577 O O . LEU A 1 192 ? -15.062 13.414 2.362 1.00 97.62 192 LEU A O 1
ATOM 1581 N N . PRO A 1 193 ? -13.341 13.159 3.784 1.00 96.56 193 PRO A N 1
ATOM 1582 C CA . PRO A 1 193 ? -12.557 14.228 3.181 1.00 96.56 193 PRO A CA 1
ATOM 1583 C C . PRO A 1 193 ? -12.308 13.970 1.693 1.00 96.56 193 PRO A C 1
ATOM 1585 O O . PRO A 1 193 ? -11.961 12.854 1.316 1.00 96.56 193 PRO A O 1
ATOM 1588 N N . ALA A 1 194 ? -12.394 15.011 0.864 1.00 93.50 194 ALA A N 1
ATOM 1589 C CA . ALA A 1 194 ? -12.057 14.898 -0.552 1.00 93.50 194 ALA A CA 1
ATOM 1590 C C . ALA A 1 194 ? -10.627 14.360 -0.752 1.00 93.50 194 ALA A C 1
ATOM 1592 O O . ALA A 1 194 ? -9.701 14.732 -0.008 1.00 93.50 194 ALA A O 1
ATOM 1593 N N . GLN A 1 195 ? -10.486 13.479 -1.741 1.00 87.81 195 GLN A N 1
ATOM 1594 C CA . GLN A 1 195 ? -9.206 13.041 -2.290 1.00 87.81 195 GLN A CA 1
ATOM 1595 C C . GLN A 1 195 ? -8.573 14.179 -3.119 1.00 87.81 195 GLN A C 1
ATOM 1597 O O . GLN A 1 195 ? -9.231 15.174 -3.442 1.00 87.81 195 GLN A O 1
ATOM 1602 N N . GLY A 1 196 ? -7.253 14.116 -3.306 1.00 80.94 196 GLY A N 1
ATOM 1603 C CA . GLY A 1 196 ? -6.479 15.134 -4.029 1.00 80.94 196 GLY A CA 1
ATOM 1604 C C . GLY A 1 196 ? -6.454 14.893 -5.541 1.00 80.94 196 GLY A C 1
ATOM 1605 O O . GLY A 1 196 ? -7.097 13.982 -6.034 1.00 80.94 196 GLY A O 1
ATOM 1606 N N . GLU A 1 197 ? -5.680 15.686 -6.287 1.00 76.19 197 GLU A N 1
ATOM 1607 C CA . GLU A 1 197 ? -5.499 15.471 -7.739 1.00 76.19 197 GLU A CA 1
ATOM 1608 C C . GLU A 1 197 ? -4.618 14.245 -8.062 1.00 76.19 197 GLU A C 1
ATOM 1610 O O . GLU A 1 197 ? -4.648 13.742 -9.184 1.00 76.19 197 GLU A O 1
ATOM 1615 N N . ASP A 1 198 ? -3.876 13.744 -7.069 1.00 77.06 198 ASP A N 1
ATOM 1616 C CA . ASP A 1 198 ? -2.956 12.605 -7.178 1.00 77.06 198 ASP A CA 1
ATOM 1617 C C . ASP A 1 198 ? -3.617 11.251 -6.838 1.00 77.06 198 ASP A C 1
ATOM 1619 O O . ASP A 1 198 ? -2.921 10.327 -6.423 1.00 77.06 198 ASP A O 1
ATOM 1623 N N . GLU A 1 199 ? -4.944 11.123 -6.987 1.00 74.88 199 GLU A N 1
ATOM 1624 C CA . GLU A 1 199 ? -5.650 9.826 -6.898 1.00 74.88 199 GLU A CA 1
ATOM 1625 C C . GLU A 1 199 ? -4.976 8.784 -7.803 1.00 74.88 199 GLU A C 1
ATOM 1627 O O . GLU A 1 199 ? -4.486 9.135 -8.878 1.00 74.88 199 GLU A O 1
ATOM 1632 N N . HIS A 1 200 ? -4.989 7.507 -7.421 1.00 82.06 200 HIS A N 1
ATOM 1633 C CA . HIS A 1 200 ? -4.336 6.395 -8.130 1.00 82.06 200 HIS A CA 1
ATOM 1634 C C . HIS A 1 200 ? -2.803 6.436 -8.085 1.00 82.06 200 HIS A C 1
ATOM 1636 O O . HIS A 1 200 ? -2.093 6.073 -9.032 1.00 82.06 200 HIS A O 1
ATOM 1642 N N . SER A 1 201 ? -2.297 6.962 -6.976 1.00 90.81 201 SER A N 1
ATOM 1643 C CA . SER A 1 201 ? -0.905 6.888 -6.570 1.00 90.81 201 SER A CA 1
ATOM 1644 C C . SER A 1 201 ? -0.913 6.276 -5.185 1.00 90.81 201 SER A C 1
ATOM 1646 O O . SER A 1 201 ? -1.270 6.951 -4.219 1.00 90.81 201 SER A O 1
ATOM 1648 N N . ALA A 1 202 ? -0.460 5.025 -5.078 1.00 94.88 202 ALA A N 1
ATOM 1649 C CA . ALA A 1 202 ? -0.575 4.254 -3.842 1.00 94.88 202 ALA A CA 1
ATOM 1650 C C . ALA A 1 202 ? -0.071 5.010 -2.598 1.00 94.88 202 ALA A C 1
ATOM 1652 O O . ALA A 1 202 ? -0.617 4.903 -1.504 1.00 94.88 202 ALA A O 1
ATOM 1653 N N . ILE A 1 203 ? 0.973 5.835 -2.729 1.00 94.56 203 ILE A N 1
ATOM 1654 C CA . ILE A 1 203 ? 1.454 6.635 -1.598 1.00 94.56 203 ILE A CA 1
ATOM 1655 C C . ILE A 1 203 ? 0.520 7.795 -1.231 1.00 94.56 203 ILE A C 1
ATOM 1657 O O . ILE A 1 203 ? 0.313 8.052 -0.043 1.00 94.56 203 ILE A O 1
ATOM 1661 N N . ALA A 1 204 ? -0.044 8.492 -2.218 1.00 94.75 204 ALA A N 1
ATOM 1662 C CA . ALA A 1 204 ? -0.997 9.573 -1.991 1.00 94.75 204 ALA A CA 1
ATOM 1663 C C . ALA A 1 204 ? -2.291 9.030 -1.369 1.00 94.75 204 ALA A C 1
ATOM 1665 O O . ALA A 1 204 ? -2.791 9.594 -0.390 1.00 94.75 204 ALA A O 1
ATOM 1666 N N . ASP A 1 205 ? -2.760 7.888 -1.866 1.00 97.12 205 ASP A N 1
ATOM 1667 C CA . ASP A 1 205 ? -3.959 7.215 -1.380 1.00 97.12 205 ASP A CA 1
ATOM 1668 C C . ASP A 1 205 ? -3.751 6.629 0.025 1.00 97.12 205 ASP A C 1
ATOM 1670 O O . ASP A 1 205 ? -4.602 6.807 0.896 1.00 97.12 205 ASP A O 1
ATOM 1674 N N . ALA A 1 206 ? -2.567 6.098 0.348 1.00 97.62 206 ALA A N 1
ATOM 1675 C CA . ALA A 1 206 ? -2.217 5.708 1.718 1.00 97.62 206 ALA A CA 1
ATOM 1676 C C . ALA A 1 206 ? -2.220 6.900 2.704 1.00 97.62 206 ALA A C 1
ATOM 1678 O O . ALA A 1 206 ? -2.696 6.782 3.843 1.00 97.62 206 ALA A O 1
ATOM 1679 N N . PHE A 1 207 ? -1.738 8.079 2.286 1.00 97.19 207 PHE A N 1
ATOM 1680 C CA . PHE A 1 207 ? -1.861 9.306 3.087 1.00 97.19 207 PHE A CA 1
ATOM 1681 C C . PHE A 1 207 ? -3.320 9.736 3.251 1.00 97.19 207 PHE A C 1
ATOM 1683 O O . PHE A 1 207 ? -3.719 10.176 4.338 1.00 97.19 207 PHE A O 1
ATOM 1690 N N . TRP A 1 208 ? -4.131 9.601 2.202 1.00 97.81 208 TRP A N 1
ATOM 1691 C CA . TRP A 1 208 ? -5.557 9.878 2.289 1.00 97.81 208 TRP A CA 1
ATOM 1692 C C . TRP A 1 208 ? -6.277 8.882 3.208 1.00 97.81 208 TRP A C 1
ATOM 1694 O O . TRP A 1 208 ? -7.075 9.316 4.037 1.00 97.81 208 TRP A O 1
ATOM 1704 N N . ASN A 1 209 ? -5.927 7.595 3.179 1.00 98.44 209 ASN A N 1
ATOM 1705 C CA . ASN A 1 209 ? -6.451 6.569 4.084 1.00 98.44 209 ASN A CA 1
ATOM 1706 C C . ASN A 1 209 ? -6.198 6.948 5.551 1.00 98.44 209 ASN A C 1
ATOM 1708 O O . ASN A 1 209 ? -7.116 6.899 6.376 1.00 98.44 209 ASN A O 1
ATOM 1712 N N . LYS A 1 210 ? -4.996 7.446 5.878 1.00 98.19 210 LYS A N 1
ATOM 1713 C CA . LYS A 1 210 ? -4.710 8.016 7.207 1.00 98.19 210 LYS A CA 1
ATOM 1714 C C . LYS A 1 210 ? -5.646 9.180 7.544 1.00 98.19 210 LYS A C 1
ATOM 1716 O O . LYS A 1 210 ? -6.254 9.188 8.614 1.00 98.19 210 LYS A O 1
ATOM 1721 N N . LYS A 1 211 ? -5.788 10.146 6.634 1.00 98.00 211 LYS A N 1
ATOM 1722 C CA . LYS A 1 211 ? -6.643 11.332 6.818 1.00 98.00 211 LYS A CA 1
ATOM 1723 C C . LYS A 1 211 ? -8.119 10.959 7.007 1.00 98.00 211 LYS A C 1
ATOM 1725 O O . LYS A 1 211 ? -8.788 11.533 7.864 1.00 98.00 211 LYS A O 1
ATOM 1730 N N . ALA A 1 212 ? -8.629 10.008 6.228 1.00 98.38 212 ALA A N 1
ATOM 1731 C CA . ALA A 1 212 ? -9.996 9.508 6.326 1.00 98.38 212 ALA A CA 1
ATOM 1732 C C . ALA A 1 212 ? -10.228 8.795 7.664 1.00 98.38 212 ALA A C 1
ATOM 1734 O O . ALA A 1 212 ? -11.232 9.038 8.333 1.00 98.38 212 ALA A O 1
ATOM 1735 N N . TRP A 1 213 ? -9.271 7.976 8.103 1.00 98.44 213 TRP A N 1
ATOM 1736 C CA . TRP A 1 213 ? -9.330 7.328 9.408 1.00 98.44 213 TRP A CA 1
ATOM 1737 C C . TRP A 1 213 ? -9.339 8.337 10.566 1.00 98.44 213 TRP A C 1
ATOM 1739 O O . TRP A 1 213 ? -10.174 8.223 11.467 1.00 98.44 213 TRP A O 1
ATOM 1749 N N . GLU A 1 214 ? -8.459 9.345 10.529 1.00 98.06 214 GLU A N 1
ATOM 1750 C CA . GLU A 1 214 ? -8.403 10.424 11.530 1.00 98.06 214 GLU A CA 1
ATOM 1751 C C . GLU A 1 214 ? -9.725 11.199 11.577 1.00 98.06 214 GLU A C 1
ATOM 1753 O O . GLU A 1 214 ? -10.294 11.385 12.652 1.00 98.06 214 GLU A O 1
ATOM 1758 N N . PHE A 1 215 ? -10.281 11.539 10.410 1.00 98.19 215 PHE A N 1
ATOM 1759 C CA . PHE A 1 215 ? -11.598 12.165 10.308 1.00 98.19 215 PHE A CA 1
ATOM 1760 C C . PHE A 1 215 ? -12.696 11.326 10.975 1.00 98.19 215 PHE A C 1
ATOM 1762 O O . PHE A 1 215 ? -13.500 11.862 11.734 1.00 98.19 215 PHE A O 1
ATOM 1769 N N . LEU A 1 216 ? -12.725 10.009 10.742 1.00 98.06 216 LEU A N 1
ATOM 1770 C CA . LEU A 1 216 ? -13.718 9.129 11.363 1.00 98.06 216 LEU A CA 1
ATOM 1771 C C . LEU A 1 216 ? -13.543 9.029 12.886 1.00 98.06 216 LEU A C 1
ATOM 1773 O O . LEU A 1 216 ? -14.542 8.889 13.590 1.00 98.06 216 LEU A O 1
ATOM 1777 N N . ARG A 1 217 ? -12.310 9.113 13.414 1.00 97.31 217 ARG A N 1
ATOM 1778 C CA . ARG A 1 217 ? -12.075 9.175 14.872 1.00 97.31 217 ARG A CA 1
ATOM 1779 C C . ARG A 1 217 ? -12.632 10.455 15.477 1.00 97.31 217 ARG A C 1
ATOM 1781 O O . ARG A 1 217 ? -13.324 10.396 16.493 1.00 97.31 217 ARG A O 1
ATOM 1788 N N . ASP A 1 218 ? -12.367 11.589 14.840 1.00 96.75 218 ASP A N 1
ATOM 1789 C CA . ASP A 1 218 ? -12.871 12.884 15.296 1.00 96.75 218 ASP A CA 1
ATOM 1790 C C . ASP A 1 218 ? -14.401 12.948 15.202 1.00 96.75 218 ASP A C 1
ATOM 1792 O O . ASP A 1 218 ? -15.069 13.436 16.116 1.00 96.75 218 ASP A O 1
ATOM 1796 N N . PHE A 1 219 ? -14.965 12.398 14.125 1.00 95.94 219 PHE A N 1
ATOM 1797 C CA . PHE A 1 219 ? -16.405 12.304 13.917 1.00 95.94 219 PHE A CA 1
ATOM 1798 C C . PHE A 1 219 ? -17.086 11.458 15.000 1.00 95.94 219 PHE A C 1
ATOM 1800 O O . PHE A 1 219 ? -18.062 11.903 15.605 1.00 95.94 219 PHE A O 1
ATOM 1807 N N . GLU A 1 220 ? -16.552 10.270 15.294 1.00 95.56 220 GLU A N 1
ATOM 1808 C CA . GLU A 1 220 ? -17.046 9.399 16.367 1.00 95.56 220 GLU A CA 1
ATOM 1809 C C . GLU A 1 220 ? -17.000 10.096 17.736 1.00 95.56 220 GLU A C 1
ATOM 1811 O O . GLU A 1 220 ? -17.995 10.105 18.470 1.00 95.56 220 GLU A O 1
ATOM 1816 N N . ALA A 1 221 ? -15.875 10.745 18.056 1.00 93.44 221 ALA A N 1
ATOM 1817 C CA . ALA A 1 221 ? -15.708 11.482 19.305 1.00 93.44 221 ALA A CA 1
ATOM 1818 C C . ALA A 1 221 ? -16.713 12.642 19.432 1.00 93.44 221 ALA A C 1
ATOM 1820 O O . ALA A 1 221 ? -17.297 12.845 20.500 1.00 93.44 221 ALA A O 1
ATOM 1821 N N . ALA A 1 222 ? -16.962 13.376 18.343 1.00 91.44 222 ALA A N 1
ATOM 1822 C CA . ALA A 1 222 ? -17.916 14.483 18.312 1.00 91.44 222 ALA A CA 1
ATOM 1823 C C . ALA A 1 222 ? -19.375 14.030 18.497 1.00 91.44 222 ALA A C 1
ATOM 1825 O O . ALA A 1 222 ? -20.181 14.776 19.055 1.00 91.44 222 ALA A O 1
ATOM 1826 N N . GLN A 1 223 ? -19.722 12.811 18.072 1.00 85.00 223 GLN A N 1
ATOM 1827 C CA . GLN A 1 223 ? -21.065 12.254 18.259 1.00 85.00 223 GLN A CA 1
ATOM 1828 C C . GLN A 1 223 ? -21.331 11.738 19.681 1.00 85.00 223 GLN A C 1
ATOM 1830 O O . GLN A 1 223 ? -22.449 11.318 19.981 1.00 85.00 223 GLN A O 1
ATOM 1835 N N . GLY A 1 224 ? -20.337 11.768 20.577 1.00 71.19 224 GLY A N 1
ATOM 1836 C CA . GLY A 1 224 ? -20.476 11.208 21.922 1.00 71.19 224 GLY A CA 1
ATOM 1837 C C . GLY A 1 224 ? -20.640 9.686 21.920 1.00 71.19 224 GLY A C 1
ATOM 1838 O O . GLY A 1 224 ? -21.040 9.117 22.935 1.00 71.19 224 GLY A O 1
ATOM 1839 N N . ILE A 1 225 ? -20.306 9.021 20.808 1.00 62.38 225 ILE A N 1
ATOM 1840 C CA . ILE A 1 225 ? -20.213 7.563 20.703 1.00 62.38 225 ILE A CA 1
ATOM 1841 C C . ILE A 1 225 ? -18.860 7.154 21.300 1.00 62.38 225 ILE A C 1
ATOM 1843 O O . ILE A 1 225 ? -17.990 6.590 20.651 1.00 62.38 225 ILE A O 1
ATOM 1847 N N . GLN A 1 226 ? -18.644 7.488 22.570 1.00 53.41 226 GLN A N 1
ATOM 1848 C CA . GLN A 1 226 ? -17.737 6.704 23.388 1.00 53.41 226 GLN A CA 1
ATOM 1849 C C . GLN A 1 226 ? -18.567 5.533 23.888 1.00 53.41 226 GLN A C 1
ATOM 1851 O O . GLN A 1 226 ? -19.402 5.695 24.780 1.00 53.41 226 GLN A O 1
ATOM 1856 N N . GLU A 1 227 ? -18.354 4.351 23.307 1.00 51.09 227 GLU A N 1
ATOM 1857 C CA . GLU A 1 227 ? -18.752 3.131 23.991 1.00 51.09 227 GLU A CA 1
ATOM 1858 C C . GLU A 1 227 ? -18.168 3.175 25.403 1.00 51.09 227 GLU A C 1
ATOM 1860 O O . GLU A 1 227 ? -16.966 3.327 25.633 1.00 51.09 227 GLU A O 1
ATOM 1865 N N . SER A 1 228 ? -19.081 3.084 26.356 1.00 44.59 228 SER A N 1
ATOM 1866 C CA . SER A 1 228 ? -18.855 2.695 27.730 1.00 44.59 228 SER A CA 1
ATOM 1867 C C . SER A 1 228 ? -17.958 1.453 27.796 1.00 44.59 228 SER A C 1
ATOM 1869 O O . SER A 1 228 ? -18.448 0.334 27.871 1.00 44.59 228 SER A O 1
ATOM 1871 N N . LEU A 1 229 ? -16.639 1.647 27.824 1.00 44.75 229 LEU A N 1
ATOM 1872 C CA . LEU A 1 229 ? -15.652 0.639 28.235 1.00 44.75 229 LEU A CA 1
ATOM 1873 C C . LEU A 1 229 ? -15.458 0.621 29.762 1.00 44.75 229 LEU A C 1
ATOM 1875 O O . LEU A 1 229 ? -14.396 0.289 30.276 1.00 44.75 229 LEU A O 1
ATOM 1879 N N . ASN A 1 230 ? -16.511 0.969 30.499 1.00 44.44 230 ASN A N 1
ATOM 1880 C CA . ASN A 1 230 ? -16.662 0.674 31.917 1.00 44.44 230 ASN A CA 1
ATOM 1881 C C . ASN A 1 230 ? -18.050 0.049 32.090 1.00 44.44 230 ASN A C 1
ATOM 1883 O O . ASN A 1 230 ? -19.022 0.668 31.659 1.00 44.44 230 ASN A O 1
ATOM 1887 N N . LEU A 1 231 ? -18.109 -1.097 32.786 1.00 41.16 231 LEU A N 1
ATOM 1888 C CA . LEU A 1 231 ? -19.225 -2.054 32.965 1.00 41.16 231 LEU A CA 1
ATOM 1889 C C . LEU A 1 231 ? -19.123 -3.185 31.917 1.00 41.16 231 LEU A C 1
ATOM 1891 O O . LEU A 1 231 ? -19.440 -2.969 30.757 1.00 41.16 231 LEU A O 1
ATOM 1895 N N . ILE A 1 232 ? -18.672 -4.406 32.228 1.00 42.06 232 ILE A N 1
ATOM 1896 C CA . ILE A 1 232 ? -18.761 -5.235 33.449 1.00 42.06 232 ILE A CA 1
ATOM 1897 C C . ILE A 1 232 ? -17.475 -6.056 33.599 1.00 42.06 232 ILE A C 1
ATOM 1899 O O . ILE A 1 232 ? -16.960 -6.518 32.558 1.00 42.06 232 ILE A O 1
#

Secondary structure (DSSP, 8-state):
-EEEEEEEEEE-SS-EEEEEEEEEETTS-EEEEEESS--GGG--HHHHHHTGGGSPPEEE-TTS-TTTT--TT----EEETT-TT--HHHHHHHTTEE-HHHHHHHHHHHHHHHHTTS--SSHHHHHHHHS-HHHHHTPPPSSPPEEEESSTHHHHHHHHHTTSSGGGSPTT--SSPEEHHHHHHHTT---PPPP-TT-S-HHHHHHHHHHHHHHHHHHHHHTT--------